Protein AF-A0A415UHQ5-F1 (afdb_monomer_lite)

Organism: NCBI:txid39486

Structure (mmCIF, N/CA/C/O backbone):
data_AF-A0A415UHQ5-F1
#
_entry.id   AF-A0A415UHQ5-F1
#
loop_
_atom_site.group_PDB
_atom_site.id
_atom_site.type_symbol
_atom_site.label_atom_id
_atom_site.label_alt_id
_atom_site.label_comp_id
_atom_site.label_asym_id
_atom_site.label_entity_id
_atom_site.label_seq_id
_atom_site.pdbx_PDB_ins_code
_atom_site.Cartn_x
_atom_site.Cartn_y
_atom_site.Cartn_z
_atom_site.occupancy
_atom_site.B_iso_or_equiv
_atom_site.auth_seq_id
_atom_site.auth_comp_id
_atom_site.auth_asym_id
_atom_site.auth_atom_id
_atom_site.pdbx_PDB_model_num
ATOM 1 N N . MET A 1 1 ? -0.163 -32.074 18.226 1.00 36.16 1 MET A N 1
ATOM 2 C CA . MET A 1 1 ? -1.251 -31.471 17.426 1.00 36.16 1 MET A CA 1
ATOM 3 C C . MET A 1 1 ? -0.638 -30.459 16.476 1.00 36.16 1 MET A C 1
ATOM 5 O O . MET A 1 1 ? -0.028 -29.506 16.947 1.00 36.16 1 MET A O 1
ATOM 9 N N . ALA A 1 2 ? -0.714 -30.705 15.168 1.00 31.00 2 ALA A N 1
ATOM 10 C CA . ALA A 1 2 ? -0.224 -29.767 14.164 1.00 31.00 2 ALA A CA 1
ATOM 11 C C . ALA A 1 2 ? -1.033 -28.462 14.254 1.00 31.00 2 ALA A C 1
ATOM 13 O O . ALA A 1 2 ? -2.264 -28.502 14.267 1.00 31.00 2 ALA A O 1
ATOM 14 N N . ARG A 1 3 ? -0.352 -27.315 14.371 1.00 34.72 3 ARG A N 1
ATOM 15 C CA . ARG A 1 3 ? -0.988 -25.999 14.238 1.00 34.72 3 ARG A CA 1
ATOM 16 C C . ARG A 1 3 ? -1.597 -25.945 12.841 1.00 34.72 3 ARG A C 1
ATOM 18 O O . ARG A 1 3 ? -0.857 -25.973 11.866 1.00 34.72 3 ARG A O 1
ATOM 25 N N . VAL A 1 4 ? -2.924 -25.886 12.759 1.00 38.78 4 VAL A N 1
ATOM 26 C CA . VAL A 1 4 ? -3.620 -25.536 11.519 1.00 38.78 4 VAL A CA 1
ATOM 27 C C . VAL A 1 4 ? -3.064 -24.180 11.085 1.00 38.78 4 VAL A C 1
ATOM 29 O O . VAL A 1 4 ? -3.215 -23.190 11.804 1.00 38.78 4 VAL A O 1
ATOM 32 N N . GLU A 1 5 ? -2.337 -24.153 9.969 1.00 34.09 5 GLU A N 1
ATOM 33 C CA . GLU A 1 5 ? -1.891 -22.909 9.351 1.00 34.09 5 GLU A CA 1
ATOM 34 C C . GLU A 1 5 ? -3.141 -22.113 8.965 1.00 34.09 5 GLU A C 1
ATOM 36 O O . GLU A 1 5 ? -3.924 -22.527 8.109 1.00 34.09 5 GLU A O 1
ATOM 41 N N . LYS A 1 6 ? -3.367 -20.999 9.669 1.00 41.31 6 LYS A N 1
ATOM 42 C CA . LYS A 1 6 ? -4.496 -20.101 9.414 1.00 41.31 6 LYS A CA 1
ATOM 43 C C . LYS A 1 6 ? -4.411 -19.567 7.991 1.00 41.31 6 LYS A C 1
ATOM 45 O O . LYS A 1 6 ? -3.358 -19.083 7.570 1.00 41.31 6 LYS A O 1
ATOM 50 N N . ARG A 1 7 ? -5.526 -19.614 7.261 1.00 39.56 7 ARG A N 1
ATOM 51 C CA . ARG A 1 7 ? -5.600 -19.055 5.907 1.00 39.56 7 ARG A CA 1
ATOM 52 C C . ARG A 1 7 ? -5.444 -17.535 5.964 1.00 39.56 7 ARG A C 1
ATOM 54 O O . ARG A 1 7 ? -5.964 -16.873 6.862 1.00 39.56 7 ARG A O 1
ATOM 61 N N . PHE A 1 8 ? -4.747 -16.970 4.980 1.00 40.66 8 PHE A N 1
ATOM 62 C CA . PHE A 1 8 ? -4.633 -15.522 4.805 1.00 40.66 8 PHE A CA 1
ATOM 63 C C . PHE A 1 8 ? -6.042 -14.901 4.734 1.00 40.66 8 PHE A C 1
ATOM 65 O O . PHE A 1 8 ? -6.806 -15.214 3.823 1.00 40.66 8 PHE A O 1
ATOM 72 N N . GLY A 1 9 ? -6.399 -14.064 5.715 1.00 51.88 9 GLY A N 1
ATOM 73 C CA . GLY A 1 9 ? -7.725 -13.439 5.828 1.00 51.88 9 GLY A CA 1
ATOM 74 C C . GLY A 1 9 ? -8.657 -14.007 6.911 1.00 51.88 9 GLY A C 1
ATOM 75 O O . GLY A 1 9 ? -9.751 -13.469 7.087 1.00 51.88 9 GLY A O 1
ATOM 76 N N . GLU A 1 10 ? -8.260 -15.038 7.666 1.00 59.81 10 GLU A N 1
ATOM 77 C CA . GLU A 1 10 ? -9.016 -15.483 8.847 1.00 59.81 10 GLU A CA 1
ATOM 78 C C . GLU A 1 10 ? -8.878 -14.478 9.997 1.00 59.81 10 GLU A C 1
ATOM 80 O O . GLU A 1 10 ? -7.805 -14.317 10.585 1.00 59.81 10 GLU A O 1
ATOM 85 N N . ARG A 1 11 ? -9.989 -13.806 10.322 1.00 66.38 11 ARG A N 1
ATOM 86 C CA . ARG A 1 11 ? -10.060 -12.823 11.408 1.00 66.38 11 ARG A CA 1
ATOM 87 C C . ARG A 1 11 ? -9.808 -13.502 12.746 1.00 66.38 11 ARG A C 1
ATOM 89 O O . ARG A 1 11 ? -10.506 -14.447 13.111 1.00 66.38 11 ARG A O 1
ATOM 96 N N . ASN A 1 12 ? -8.828 -13.008 13.488 1.00 83.38 12 ASN A N 1
ATOM 97 C CA . ASN A 1 12 ? -8.612 -13.415 14.871 1.00 83.38 12 ASN A CA 1
ATOM 98 C C . ASN A 1 12 ? -9.288 -12.424 15.844 1.00 83.38 12 ASN A C 1
ATOM 100 O O . ASN A 1 12 ? -9.799 -11.380 15.438 1.00 83.38 12 ASN A O 1
ATOM 104 N N . ASN A 1 13 ? -9.282 -12.742 17.141 1.00 87.56 13 ASN A N 1
ATOM 105 C CA . ASN A 1 13 ? -9.873 -11.867 18.160 1.00 87.56 13 ASN A CA 1
ATOM 106 C C . ASN A 1 13 ? -9.234 -10.467 18.192 1.00 87.56 13 ASN A C 1
ATOM 108 O O . ASN A 1 13 ? -9.927 -9.498 18.487 1.00 87.56 13 ASN A O 1
ATOM 112 N N . ASP A 1 14 ? -7.948 -10.345 17.860 1.00 88.44 14 ASP A N 1
ATOM 113 C CA . ASP A 1 14 ? -7.239 -9.062 17.820 1.00 88.44 14 ASP A CA 1
ATOM 114 C C . ASP A 1 14 ? -7.733 -8.204 16.645 1.00 88.44 14 ASP A C 1
ATOM 116 O O . ASP A 1 14 ? -7.946 -7.007 16.809 1.00 88.44 14 ASP A O 1
ATOM 120 N N . ASP A 1 15 ? -7.994 -8.810 15.484 1.00 85.56 15 ASP A N 1
ATOM 121 C CA . ASP A 1 15 ? -8.591 -8.130 14.327 1.00 85.56 15 ASP A CA 1
ATOM 122 C C . ASP A 1 15 ? -10.013 -7.649 14.628 1.00 85.56 15 ASP A C 1
ATOM 124 O O . ASP A 1 15 ? -10.407 -6.568 14.201 1.00 85.56 15 ASP A O 1
ATOM 128 N N . ILE A 1 16 ? -10.777 -8.426 15.401 1.00 88.69 16 ILE A N 1
ATOM 129 C CA . ILE A 1 16 ? -12.131 -8.052 15.827 1.00 88.69 16 ILE A CA 1
ATOM 130 C C . ILE A 1 16 ? -12.083 -6.861 16.787 1.00 88.69 16 ILE A C 1
ATOM 132 O O . ILE A 1 16 ? -12.821 -5.896 16.593 1.00 88.69 16 ILE A O 1
ATOM 136 N N . ILE A 1 17 ? -11.207 -6.894 17.796 1.00 91.69 17 ILE A N 1
ATOM 137 C CA . ILE A 1 17 ? -11.059 -5.782 18.746 1.00 91.69 17 ILE A CA 1
ATOM 138 C C . ILE A 1 17 ? -10.578 -4.520 18.017 1.00 91.69 17 ILE A C 1
ATOM 140 O O . ILE A 1 17 ? -11.127 -3.443 18.246 1.00 91.69 17 ILE A O 1
ATOM 144 N N . ARG A 1 18 ? -9.615 -4.653 17.097 1.00 90.31 18 ARG A N 1
ATOM 145 C CA . ARG A 1 18 ? -9.123 -3.559 16.248 1.00 90.31 18 ARG A CA 1
ATOM 146 C C . ARG A 1 18 ? -10.232 -2.947 15.393 1.00 90.31 18 ARG A C 1
ATOM 148 O O . ARG A 1 18 ? -10.399 -1.732 15.421 1.00 90.31 18 ARG A O 1
ATOM 155 N N . ASP A 1 19 ? -11.018 -3.765 14.691 1.00 87.94 19 ASP A N 1
ATOM 156 C CA . ASP A 1 19 ? -12.160 -3.298 13.890 1.00 87.94 19 ASP A CA 1
ATOM 157 C C . ASP A 1 19 ? -13.171 -2.526 14.758 1.00 87.94 19 ASP A C 1
ATOM 159 O O . ASP A 1 19 ? -13.684 -1.487 14.342 1.00 87.94 19 ASP A O 1
ATOM 163 N N . ILE A 1 20 ? -13.443 -3.010 15.976 1.00 91.44 20 ILE A N 1
ATOM 164 C CA . ILE A 1 20 ? -14.369 -2.358 16.910 1.00 91.44 20 ILE A CA 1
ATOM 165 C C . ILE A 1 20 ? -13.824 -1.007 17.384 1.00 91.44 20 ILE A C 1
ATOM 167 O O . ILE A 1 20 ? -14.570 -0.027 17.390 1.00 91.44 20 ILE A O 1
ATOM 171 N N . LEU A 1 21 ? -12.549 -0.937 17.777 1.00 92.56 21 LEU A N 1
ATOM 172 C CA . LEU A 1 21 ? -11.927 0.327 18.176 1.00 92.56 21 LEU A CA 1
ATOM 173 C C . LEU A 1 21 ? -11.940 1.313 17.005 1.00 92.56 21 LEU A C 1
ATOM 175 O O . LEU A 1 21 ? -12.417 2.434 17.159 1.00 92.56 21 LEU A O 1
ATOM 179 N N . ARG A 1 22 ? -11.534 0.876 15.813 1.00 87.75 22 ARG A N 1
ATOM 180 C CA . ARG A 1 22 ? -11.544 1.712 14.607 1.00 87.75 22 ARG A CA 1
ATOM 181 C C . ARG A 1 22 ? -12.926 2.279 14.291 1.00 87.75 22 ARG A C 1
ATOM 183 O O . ARG A 1 22 ? -13.053 3.429 13.893 1.00 87.75 22 ARG A O 1
ATOM 190 N N . GLU A 1 23 ? -13.971 1.468 14.426 1.00 86.69 23 GLU A N 1
ATOM 191 C CA . GLU A 1 23 ? -15.315 1.868 14.011 1.00 86.69 23 GLU A CA 1
ATOM 192 C C . GLU A 1 23 ? -16.060 2.691 15.072 1.00 86.69 23 GLU A C 1
ATOM 194 O O . GLU A 1 23 ? -16.889 3.537 14.726 1.00 86.69 23 GLU A O 1
ATOM 199 N N . TYR A 1 24 ? -15.808 2.445 16.358 1.00 90.44 24 TYR A N 1
ATOM 200 C CA . TYR A 1 24 ? -16.665 2.956 17.431 1.00 90.44 24 TYR A CA 1
ATOM 201 C C . TYR A 1 24 ? -15.956 3.804 18.477 1.00 90.44 24 TYR A C 1
ATOM 203 O O . TYR A 1 24 ? -16.635 4.254 19.398 1.00 90.44 24 TYR A O 1
ATOM 211 N N . SER A 1 25 ? -14.645 4.013 18.371 1.00 93.00 25 SER A N 1
ATOM 212 C CA . SER A 1 25 ? -13.892 4.792 19.352 1.00 93.00 25 SER A CA 1
ATOM 213 C C . SER A 1 25 ? -13.171 5.977 18.724 1.00 93.00 25 SER A C 1
ATOM 215 O O . SER A 1 25 ? -12.734 5.919 17.578 1.00 93.00 25 SER A O 1
ATOM 217 N N . SER A 1 26 ? -13.042 7.046 19.502 1.00 91.00 26 SER A N 1
ATOM 218 C CA . SER A 1 26 ? -12.171 8.187 19.223 1.00 91.00 26 SER A CA 1
ATOM 219 C C . SER A 1 26 ? -11.589 8.708 20.537 1.00 91.00 26 SER A C 1
ATOM 221 O O . SER A 1 26 ? -11.980 8.249 21.616 1.00 91.00 26 SER A O 1
ATOM 223 N N . ARG A 1 27 ? -10.683 9.684 20.468 1.00 91.50 27 ARG A N 1
ATOM 224 C CA . ARG A 1 27 ? -10.140 10.361 21.656 1.00 91.50 27 ARG A CA 1
ATOM 225 C C . ARG A 1 27 ? -11.239 10.990 22.519 1.00 91.50 27 ARG A C 1
ATOM 227 O O . ARG A 1 27 ? -11.198 10.911 23.751 1.00 91.50 27 ARG A O 1
ATOM 234 N N . GLU A 1 28 ? -12.225 11.601 21.869 1.00 91.69 28 GLU A N 1
ATOM 235 C CA . GLU A 1 28 ? -13.376 12.259 22.494 1.00 91.69 28 GLU A CA 1
ATOM 236 C C . GLU A 1 28 ? -14.371 11.224 23.024 1.00 91.69 28 GLU A C 1
ATOM 238 O O . GLU A 1 28 ? -14.959 11.416 24.086 1.00 91.69 28 GLU A O 1
ATOM 243 N N . ASN A 1 29 ? -14.516 10.103 22.309 1.00 92.94 29 ASN A N 1
ATOM 244 C CA . ASN A 1 29 ? -15.469 9.040 22.611 1.00 92.94 29 ASN A CA 1
ATOM 245 C C . ASN A 1 29 ? -14.770 7.677 22.779 1.00 92.94 29 ASN A C 1
ATOM 247 O O . ASN A 1 29 ? -14.946 6.782 21.944 1.00 92.94 29 ASN A O 1
ATOM 251 N N . PRO A 1 30 ? -13.975 7.475 23.846 1.00 95.12 30 PRO A N 1
ATOM 252 C CA . PRO A 1 30 ? -13.360 6.184 24.118 1.00 95.12 30 PRO A CA 1
ATOM 253 C C . PRO A 1 30 ? -14.420 5.173 24.570 1.00 95.12 30 PRO A C 1
ATOM 255 O O . PRO A 1 30 ? -15.352 5.504 25.306 1.00 95.12 30 PRO A O 1
ATOM 258 N N . ILE A 1 31 ? -14.274 3.910 24.172 1.00 96.62 31 ILE A N 1
ATOM 259 C CA . ILE A 1 31 ? -15.272 2.869 24.456 1.00 96.62 31 ILE A CA 1
ATOM 260 C C . ILE A 1 31 ? -14.853 1.971 25.615 1.00 96.62 31 ILE A C 1
ATOM 262 O O . ILE A 1 31 ? -13.686 1.641 25.790 1.00 96.62 31 ILE A O 1
ATOM 266 N N . SER A 1 32 ? -15.816 1.531 26.423 1.00 95.69 32 SER A N 1
ATOM 267 C CA . SER A 1 32 ? -15.544 0.637 27.553 1.00 95.69 32 SER A CA 1
ATOM 268 C C . SER A 1 32 ? -15.288 -0.810 27.109 1.00 95.69 32 SER A C 1
ATOM 270 O O . SER A 1 32 ? -15.764 -1.244 26.060 1.00 95.69 32 SER A O 1
ATOM 272 N N . ALA A 1 33 ? -14.629 -1.610 27.959 1.00 94.31 33 ALA A N 1
ATOM 273 C CA . ALA A 1 33 ? -14.452 -3.049 27.712 1.00 94.31 33 ALA A CA 1
ATOM 274 C C . ALA A 1 33 ? -15.795 -3.766 27.518 1.00 94.31 33 ALA A C 1
ATOM 276 O O . ALA A 1 33 ? -15.889 -4.675 26.705 1.00 94.31 33 ALA A O 1
ATOM 277 N N . LYS A 1 34 ? -16.840 -3.340 28.242 1.00 94.31 34 LYS A N 1
ATOM 278 C CA . LYS A 1 34 ? -18.194 -3.877 28.073 1.00 94.31 34 LYS A CA 1
ATOM 279 C C . LYS A 1 34 ? -18.728 -3.586 26.668 1.00 94.31 34 LYS A C 1
ATOM 281 O O . LYS A 1 34 ? -19.183 -4.501 26.007 1.00 94.31 34 LYS A O 1
ATOM 286 N N . SER A 1 35 ? -18.585 -2.350 26.185 1.00 94.12 35 SER A N 1
ATOM 287 C CA . SER A 1 35 ? -19.001 -1.979 24.824 1.00 94.12 35 SER A CA 1
ATOM 288 C C . SER A 1 35 ? -18.265 -2.793 23.751 1.00 94.12 35 SER A C 1
ATOM 290 O O . SER A 1 35 ? -18.871 -3.184 22.757 1.00 94.12 35 SER A O 1
ATOM 292 N N . ILE A 1 36 ? -16.978 -3.094 23.963 1.00 94.69 36 ILE A N 1
ATOM 293 C CA . ILE A 1 36 ? -16.199 -3.958 23.062 1.00 94.69 36 ILE A CA 1
ATOM 294 C C . ILE A 1 36 ? -16.770 -5.384 23.040 1.00 94.69 36 ILE A C 1
ATOM 296 O O . ILE A 1 36 ? -16.980 -5.929 21.960 1.00 94.69 36 ILE A O 1
ATOM 300 N N . ILE A 1 37 ? -17.062 -5.962 24.210 1.00 94.81 37 ILE A N 1
ATOM 301 C CA . ILE A 1 37 ? -17.663 -7.301 24.340 1.00 94.81 37 ILE A CA 1
ATOM 302 C C . ILE A 1 37 ? -19.035 -7.338 23.659 1.00 94.81 37 ILE A C 1
ATOM 304 O O . ILE A 1 37 ? -19.234 -8.130 22.743 1.00 94.81 37 ILE A O 1
ATOM 308 N N . ASP A 1 38 ? -19.929 -6.409 24.009 1.00 94.56 38 ASP A N 1
ATOM 309 C CA . ASP A 1 38 ? -21.290 -6.343 23.466 1.00 94.56 38 ASP A CA 1
ATOM 310 C C . ASP A 1 38 ? -21.281 -6.214 21.926 1.00 94.56 38 ASP A C 1
ATOM 312 O O . ASP A 1 38 ? -22.139 -6.758 21.227 1.00 94.56 38 ASP A O 1
ATOM 316 N N . LYS A 1 39 ? -20.316 -5.474 21.360 1.00 93.88 39 LYS A N 1
ATOM 317 C CA . LYS A 1 39 ? -20.166 -5.315 19.903 1.00 93.88 39 LYS A CA 1
ATOM 318 C C . LYS A 1 39 ? -19.595 -6.557 19.228 1.00 93.88 39 LYS A C 1
ATOM 320 O O . LYS A 1 39 ? -20.021 -6.871 18.118 1.00 93.88 39 LYS A O 1
ATOM 325 N N . ALA A 1 40 ? -18.658 -7.248 19.869 1.00 91.56 40 ALA A N 1
ATOM 326 C CA . ALA A 1 40 ? -18.117 -8.502 19.360 1.00 91.56 40 ALA A CA 1
ATOM 327 C C . ALA A 1 40 ? -19.180 -9.611 19.364 1.00 91.56 40 ALA A C 1
ATOM 329 O O . ALA A 1 40 ? -19.346 -10.288 18.350 1.00 91.56 40 ALA A O 1
ATOM 330 N N . GLU A 1 41 ? -19.971 -9.717 20.437 1.00 92.44 41 GLU A N 1
ATOM 331 C CA . GLU A 1 41 ? -21.076 -10.676 20.552 1.00 92.44 41 GLU A CA 1
ATOM 332 C C . GLU A 1 41 ? -22.143 -10.429 19.482 1.00 92.44 41 GLU A C 1
ATOM 334 O O . GLU A 1 41 ? -22.549 -11.354 18.781 1.00 92.44 41 GLU A O 1
ATOM 339 N N . LYS A 1 42 ? -22.519 -9.162 19.247 1.00 90.38 42 LYS A N 1
ATOM 340 C CA . LYS A 1 42 ? -23.390 -8.780 18.116 1.00 90.38 42 LYS A CA 1
ATOM 341 C C . LYS A 1 42 ? -22.800 -9.143 16.751 1.00 90.38 42 LYS A C 1
ATOM 343 O O . LYS A 1 42 ? -23.545 -9.344 15.796 1.00 90.38 42 LYS A O 1
ATOM 348 N N . GLY A 1 43 ? -21.475 -9.203 16.650 1.00 83.06 43 GLY A N 1
ATOM 349 C CA . GLY A 1 43 ? -20.744 -9.670 15.474 1.00 83.06 43 GLY A CA 1
ATOM 350 C C . GLY A 1 43 ? -20.608 -11.193 15.378 1.00 83.06 43 GLY A C 1
ATOM 351 O O . GLY A 1 43 ? -19.977 -11.664 14.434 1.00 83.06 43 GLY A O 1
ATOM 352 N N . GLY A 1 44 ? -21.176 -11.951 16.325 1.00 86.62 44 GLY A N 1
ATOM 353 C CA . GLY A 1 44 ? -21.120 -13.412 16.379 1.00 86.62 44 GLY A CA 1
ATOM 354 C C . GLY A 1 44 ? -19.836 -13.970 16.994 1.00 86.62 44 GLY A C 1
ATOM 355 O O . GLY A 1 44 ? -19.482 -15.112 16.718 1.00 86.62 44 GLY A O 1
ATOM 356 N N . THR A 1 45 ? -19.088 -13.179 17.770 1.00 87.06 45 THR A N 1
ATOM 357 C CA . THR A 1 45 ? -17.866 -13.637 18.448 1.00 87.06 45 THR A CA 1
ATOM 358 C C . THR A 1 45 ? -17.904 -13.310 19.933 1.00 87.06 45 THR A C 1
ATOM 360 O O . THR A 1 45 ? -17.931 -12.146 20.322 1.00 87.06 45 THR A O 1
ATOM 363 N N . GLU A 1 46 ? -17.821 -14.336 20.772 1.00 88.69 46 GLU A N 1
ATOM 364 C CA . GLU A 1 46 ? -17.690 -14.162 22.217 1.00 88.69 46 GLU A CA 1
ATOM 365 C C . GLU A 1 46 ? -16.233 -13.865 22.590 1.00 88.69 46 GLU A C 1
ATOM 367 O O . GLU A 1 46 ? -15.322 -14.659 22.336 1.00 88.69 46 GLU A O 1
ATOM 372 N N . ILE A 1 47 ? -15.999 -12.708 23.212 1.00 89.88 47 ILE A N 1
ATOM 373 C CA . ILE A 1 47 ? -14.689 -12.325 23.745 1.00 89.88 47 ILE A CA 1
ATOM 374 C C . ILE A 1 47 ? -14.813 -11.940 25.217 1.00 89.88 47 ILE A C 1
ATOM 376 O O . ILE A 1 47 ? -15.698 -11.195 25.621 1.00 89.88 47 ILE A O 1
ATOM 380 N N . GLY A 1 48 ? -13.886 -12.425 26.039 1.00 89.81 48 GLY A N 1
ATOM 381 C CA . GLY A 1 48 ? -13.806 -12.048 27.448 1.00 89.81 48 GLY A CA 1
ATOM 382 C C . GLY A 1 48 ? -12.907 -10.833 27.689 1.00 89.81 48 GLY A C 1
ATOM 383 O O . GLY A 1 48 ? -12.024 -10.511 26.890 1.00 89.81 48 GLY A O 1
ATOM 384 N N . ARG A 1 49 ? -13.025 -10.215 28.872 1.00 90.56 49 ARG A N 1
ATOM 385 C CA . ARG A 1 49 ? -12.120 -9.131 29.319 1.00 90.56 49 ARG A CA 1
ATOM 386 C C . ARG A 1 49 ? -10.641 -9.530 29.288 1.00 90.56 49 ARG A C 1
ATOM 388 O O . ARG A 1 49 ? -9.789 -8.697 28.992 1.00 90.56 49 ARG A O 1
ATOM 395 N N . THR A 1 50 ? -10.331 -10.797 29.560 1.00 92.25 50 THR A N 1
ATOM 396 C CA . THR A 1 50 ? -8.962 -11.335 29.504 1.00 92.25 50 THR A CA 1
ATOM 397 C C . THR A 1 50 ? -8.378 -11.269 28.093 1.00 92.25 50 THR A C 1
ATOM 399 O O . THR A 1 50 ? -7.194 -10.980 27.937 1.00 92.25 50 THR A O 1
ATOM 402 N N . VAL A 1 51 ? -9.207 -11.468 27.062 1.00 91.88 51 VAL A N 1
ATOM 403 C CA . VAL A 1 51 ? -8.791 -11.362 25.655 1.00 91.88 51 VAL A CA 1
ATOM 404 C C . VAL A 1 51 ? -8.439 -9.914 25.323 1.00 91.88 51 VAL A C 1
ATOM 406 O O . VAL A 1 51 ? -7.370 -9.672 24.771 1.00 91.88 51 VAL A O 1
ATOM 409 N N . ILE A 1 52 ? -9.276 -8.960 25.748 1.00 92.94 52 ILE A N 1
ATOM 410 C CA . ILE A 1 52 ? -9.028 -7.519 25.576 1.00 92.94 52 ILE A CA 1
ATOM 411 C C . ILE A 1 52 ? -7.733 -7.107 26.284 1.00 92.94 52 ILE A C 1
ATOM 413 O O . ILE A 1 52 ? -6.882 -6.463 25.681 1.00 92.94 52 ILE A O 1
ATOM 417 N N . LYS A 1 53 ? -7.527 -7.532 27.536 1.00 92.56 53 LYS A N 1
ATOM 418 C CA . LYS A 1 53 ? -6.280 -7.253 28.267 1.00 92.56 53 LYS A CA 1
ATOM 419 C C . LYS A 1 53 ? -5.060 -7.851 27.559 1.00 92.56 53 LYS A C 1
ATOM 421 O O . LYS A 1 53 ? -4.032 -7.193 27.439 1.00 92.56 53 LYS A O 1
ATOM 426 N N . GLY A 1 54 ? -5.178 -9.081 27.058 1.00 93.56 54 GLY A N 1
ATOM 427 C CA . GLY A 1 54 ? -4.128 -9.723 26.271 1.00 93.56 54 GLY A CA 1
ATOM 428 C C . GLY A 1 54 ? -3.806 -8.960 24.983 1.00 93.56 54 GLY A C 1
ATOM 429 O O . GLY A 1 54 ? -2.633 -8.813 24.652 1.00 93.56 54 GLY A O 1
ATOM 430 N N . PHE A 1 55 ? -4.827 -8.455 24.289 1.00 93.81 55 PHE A N 1
ATOM 431 C CA . PHE A 1 55 ? -4.682 -7.617 23.100 1.00 93.81 55 PHE A CA 1
ATOM 432 C C . PHE A 1 55 ? -3.950 -6.307 23.417 1.00 93.81 55 PHE A C 1
ATOM 434 O O . PHE A 1 55 ? -2.930 -6.029 22.798 1.00 93.81 55 PHE A O 1
ATOM 441 N N . LEU A 1 56 ? -4.396 -5.560 24.433 1.00 93.69 56 LEU A N 1
ATOM 442 C CA . LEU A 1 56 ? -3.767 -4.298 24.849 1.00 93.69 56 LEU A CA 1
ATOM 443 C C . LEU A 1 56 ? -2.286 -4.487 25.204 1.00 93.69 56 LEU A C 1
ATOM 445 O O . LEU A 1 56 ? -1.446 -3.702 24.777 1.00 93.69 56 LEU A O 1
ATOM 449 N N . ASN A 1 57 ? -1.955 -5.570 25.914 1.00 92.50 57 ASN A N 1
ATOM 450 C CA . ASN A 1 57 ? -0.571 -5.894 26.258 1.00 92.50 57 ASN A CA 1
ATOM 451 C C . ASN A 1 57 ? 0.275 -6.232 25.019 1.00 92.50 57 ASN A C 1
ATOM 453 O O . ASN A 1 57 ? 1.416 -5.788 24.921 1.00 92.50 57 ASN A O 1
ATOM 457 N N . ARG A 1 58 ? -0.261 -7.017 24.070 1.00 91.88 58 ARG A N 1
ATOM 458 C CA . ARG A 1 58 ? 0.447 -7.361 22.820 1.00 91.88 58 ARG A CA 1
ATOM 459 C C . ARG A 1 58 ? 0.693 -6.136 21.946 1.00 91.88 58 ARG A C 1
ATOM 461 O O . ARG A 1 58 ? 1.765 -6.018 21.363 1.00 91.88 58 ARG A O 1
ATOM 468 N N . MET A 1 59 ? -0.295 -5.248 21.878 1.00 89.56 59 MET A N 1
ATOM 469 C CA . MET A 1 59 ? -0.253 -4.019 21.089 1.00 89.56 59 MET A CA 1
ATOM 470 C C . MET A 1 59 ? 0.485 -2.875 21.789 1.00 89.56 59 MET A C 1
ATOM 472 O O . MET A 1 59 ? 0.629 -1.820 21.188 1.00 89.56 59 MET A O 1
ATOM 476 N N . LYS A 1 60 ? 0.953 -3.086 23.031 1.00 90.94 60 LYS A N 1
ATOM 477 C CA . LYS A 1 60 ? 1.621 -2.076 23.864 1.00 90.94 60 LYS A CA 1
ATOM 478 C C . LYS A 1 60 ? 0.798 -0.790 23.968 1.00 90.94 60 LYS A C 1
ATOM 480 O O . LYS A 1 60 ? 1.275 0.287 23.645 1.00 90.94 60 LYS A O 1
ATOM 485 N N . ALA A 1 61 ? -0.462 -0.937 24.375 1.00 92.62 61 ALA A N 1
ATOM 486 C CA . ALA A 1 61 ? -1.367 0.195 24.489 1.00 92.62 61 ALA A CA 1
ATOM 487 C C . ALA A 1 61 ? -0.832 1.248 25.474 1.00 92.62 61 ALA A C 1
ATOM 489 O O . ALA A 1 61 ? -0.404 0.907 26.578 1.00 92.62 61 ALA A O 1
ATOM 490 N N . GLU A 1 62 ? -0.905 2.509 25.069 1.00 94.12 62 GLU A N 1
ATOM 491 C CA . GLU A 1 62 ? -0.404 3.657 25.814 1.00 94.12 62 GLU A CA 1
ATOM 492 C C . GLU A 1 62 ? -1.475 4.186 26.767 1.00 94.12 62 GLU A C 1
ATOM 494 O O . GLU A 1 62 ? -2.648 4.336 26.406 1.00 94.12 62 GLU A O 1
ATOM 499 N N . GLU A 1 63 ? -1.089 4.464 28.007 1.00 95.31 63 GLU A N 1
ATOM 500 C CA . GLU A 1 63 ? -1.997 5.004 29.017 1.00 95.31 63 GLU A CA 1
ATOM 501 C C . GLU A 1 63 ? -1.826 6.516 29.123 1.00 95.31 63 GLU A C 1
ATOM 503 O O . GLU A 1 63 ? -0.708 7.020 29.131 1.00 95.31 63 GLU A O 1
ATOM 508 N N . TYR A 1 64 ? -2.937 7.238 29.238 1.00 95.25 64 TYR A N 1
ATOM 509 C CA . TYR A 1 64 ? -2.913 8.683 29.445 1.00 95.25 64 TYR A CA 1
ATOM 510 C C . TYR A 1 64 ? -4.122 9.126 30.265 1.00 95.25 64 TYR A C 1
ATOM 512 O O . TYR A 1 64 ? -5.183 8.491 30.232 1.00 95.25 64 TYR A O 1
ATOM 520 N N . GLN A 1 65 ? -3.974 10.221 30.995 1.00 93.56 65 GLN A N 1
ATOM 521 C CA . GLN A 1 65 ? -5.009 10.816 31.829 1.00 93.56 65 GLN A CA 1
ATOM 522 C C . GLN A 1 65 ? -5.450 12.181 31.299 1.00 93.56 65 GLN A C 1
ATOM 524 O O . GLN A 1 65 ? -6.650 12.471 31.317 1.00 93.56 65 GLN A O 1
ATOM 529 N N . THR A 1 66 ? -4.514 13.002 30.816 1.00 91.56 66 THR A N 1
ATOM 530 C CA . THR A 1 66 ? -4.818 14.336 30.275 1.00 91.56 66 THR A CA 1
ATOM 531 C C . THR A 1 66 ? -4.640 14.402 28.765 1.00 91.56 66 THR A C 1
ATOM 533 O O . THR A 1 66 ? -3.935 13.602 28.151 1.00 91.56 66 THR A O 1
ATOM 536 N N . ASP A 1 67 ? -5.306 15.368 28.145 1.00 91.25 67 ASP A N 1
ATOM 537 C CA . ASP A 1 67 ? -5.210 15.565 26.705 1.00 91.25 67 ASP A CA 1
ATOM 538 C C . ASP A 1 67 ? -3.779 15.948 26.277 1.00 91.25 67 ASP A C 1
ATOM 540 O O . ASP A 1 67 ? -3.310 15.482 25.242 1.00 91.25 67 ASP A O 1
ATOM 544 N N . GLU A 1 68 ? -3.034 16.663 27.117 1.00 93.25 68 GLU A N 1
ATOM 545 C CA . GLU A 1 68 ? -1.630 17.005 26.872 1.00 93.25 68 GLU A CA 1
ATOM 546 C C . GLU A 1 68 ? -0.719 15.768 26.852 1.00 93.25 68 GLU A C 1
ATOM 548 O O . GLU A 1 68 ? 0.128 15.648 25.967 1.00 93.25 68 GLU A O 1
ATOM 553 N N . GLU A 1 69 ? -0.915 14.817 27.774 1.00 93.38 69 GLU A N 1
ATOM 554 C CA . GLU A 1 69 ? -0.174 13.545 27.784 1.00 93.38 69 GLU A CA 1
ATOM 555 C C . GLU A 1 69 ? -0.435 12.743 26.503 1.00 93.38 69 GLU A C 1
ATOM 557 O O . GLU A 1 69 ? 0.489 12.191 25.902 1.00 93.38 69 GLU A O 1
ATOM 562 N N . CYS A 1 70 ? -1.690 12.723 26.045 1.00 91.69 70 CYS A N 1
ATOM 563 C CA . CYS A 1 70 ? -2.060 12.099 24.779 1.00 91.69 70 CYS A CA 1
ATOM 564 C C . CYS A 1 70 ? -1.327 12.742 23.595 1.00 91.69 70 CYS A C 1
ATOM 566 O O . CYS A 1 70 ? -0.788 12.036 22.741 1.00 91.69 70 CYS A O 1
ATOM 568 N N . ASP A 1 71 ? -1.290 14.073 23.541 1.00 91.50 71 ASP A N 1
ATOM 569 C CA . ASP A 1 71 ? -0.615 14.801 22.467 1.00 91.50 71 ASP A CA 1
ATOM 570 C C . ASP A 1 71 ? 0.901 14.573 22.487 1.00 91.50 71 ASP A C 1
ATOM 572 O O . ASP A 1 71 ? 1.531 14.495 21.431 1.00 91.50 71 ASP A O 1
ATOM 576 N N . GLU A 1 72 ? 1.508 14.415 23.664 1.00 92.38 72 GLU A N 1
ATOM 577 C CA . GLU A 1 72 ? 2.911 14.018 23.774 1.00 92.38 72 GLU A CA 1
ATOM 578 C C . GLU A 1 72 ? 3.182 12.614 23.236 1.00 92.38 72 GLU A C 1
ATOM 580 O O . GLU A 1 72 ? 4.195 12.415 22.561 1.00 92.38 72 GLU A O 1
ATOM 585 N N . ILE A 1 73 ? 2.303 11.650 23.518 1.00 90.38 73 ILE A N 1
ATOM 586 C CA . ILE A 1 73 ? 2.420 10.287 22.984 1.00 90.38 73 ILE A CA 1
ATOM 587 C C . ILE A 1 73 ? 2.337 10.326 21.456 1.00 90.38 73 ILE A C 1
ATOM 589 O O . ILE A 1 73 ? 3.206 9.782 20.777 1.00 90.38 73 ILE A O 1
ATOM 593 N N . ILE A 1 74 ? 1.352 11.046 20.909 1.00 88.62 74 ILE A N 1
ATOM 594 C CA . ILE A 1 74 ? 1.181 11.214 19.459 1.00 88.62 74 ILE A CA 1
ATOM 595 C C . ILE A 1 74 ? 2.425 11.860 18.831 1.00 88.62 74 ILE A C 1
ATOM 597 O O . ILE A 1 74 ? 2.897 11.399 17.797 1.00 88.62 74 ILE A O 1
ATOM 601 N N . LYS A 1 75 ? 3.009 12.884 19.467 1.00 87.06 75 LYS A N 1
ATOM 602 C CA . LYS A 1 75 ? 4.239 13.541 18.984 1.00 87.06 75 LYS A CA 1
ATOM 603 C C . LYS A 1 75 ? 5.472 12.637 19.025 1.00 87.06 75 LYS A C 1
ATOM 605 O O . LYS A 1 75 ? 6.353 12.784 18.183 1.00 87.06 75 LYS A O 1
ATOM 610 N N . LYS A 1 76 ? 5.572 11.755 20.024 1.00 85.19 76 LYS A N 1
ATOM 611 C CA . LYS A 1 76 ? 6.684 10.798 20.175 1.00 85.19 76 LYS A CA 1
ATOM 612 C C . LYS A 1 76 ? 6.534 9.586 19.258 1.00 85.19 76 LYS A C 1
ATOM 614 O O . LYS A 1 76 ? 7.506 8.846 19.083 1.00 85.19 76 LYS A O 1
ATOM 619 N N . CYS A 1 77 ? 5.345 9.384 18.699 1.00 77.75 77 CYS A N 1
ATOM 620 C CA . CYS A 1 77 ? 5.068 8.262 17.833 1.00 77.75 77 CYS A CA 1
ATOM 621 C C . CYS A 1 77 ? 5.985 8.265 16.605 1.00 77.75 77 CYS A C 1
ATOM 623 O O . CYS A 1 77 ? 6.218 9.286 15.953 1.00 77.75 77 CYS A O 1
ATOM 625 N N . ARG A 1 78 ? 6.539 7.090 16.314 1.00 64.94 78 ARG A N 1
ATOM 626 C CA . ARG A 1 78 ? 7.455 6.878 15.202 1.00 64.94 78 ARG A CA 1
ATOM 627 C C . ARG A 1 78 ? 6.657 6.493 13.958 1.00 64.94 78 ARG A C 1
ATOM 629 O O . ARG A 1 78 ? 5.711 5.716 14.031 1.00 64.94 78 ARG A O 1
ATOM 636 N N . GLY A 1 79 ? 7.059 7.007 12.795 1.00 62.81 79 GLY A N 1
ATOM 637 C CA . GLY A 1 79 ? 6.364 6.764 11.521 1.00 62.81 79 GLY A CA 1
ATOM 638 C C . GLY A 1 79 ? 6.373 5.309 11.019 1.00 62.81 79 GLY A C 1
ATOM 639 O O . GLY A 1 79 ? 5.891 5.050 9.921 1.00 62.81 79 GLY A O 1
ATOM 640 N N . ASP A 1 80 ? 6.948 4.370 11.772 1.00 68.19 80 ASP A N 1
ATOM 641 C CA . ASP A 1 80 ? 6.939 2.928 11.514 1.00 68.19 80 ASP A CA 1
ATOM 642 C C . ASP A 1 80 ? 5.841 2.169 12.285 1.00 68.19 80 ASP A C 1
ATOM 644 O O . ASP A 1 80 ? 5.609 0.986 12.014 1.00 68.19 80 ASP A O 1
ATOM 648 N N . GLU A 1 81 ? 5.130 2.822 13.207 1.00 73.69 81 GLU A N 1
ATOM 649 C CA . GLU A 1 81 ? 3.976 2.236 13.890 1.00 73.69 81 GLU A CA 1
ATOM 650 C C . GLU A 1 81 ? 2.743 2.257 12.975 1.00 73.69 81 GLU A C 1
ATOM 652 O O . GLU A 1 81 ? 2.466 3.238 12.299 1.00 73.69 81 GLU A O 1
ATOM 657 N N . ARG A 1 82 ? 1.977 1.162 12.915 1.00 76.31 82 ARG A N 1
ATOM 658 C CA . ARG A 1 82 ? 0.763 1.089 12.074 1.00 76.31 82 ARG A CA 1
ATOM 659 C C . ARG A 1 82 ? -0.413 1.853 12.687 1.00 76.31 82 ARG A C 1
ATOM 661 O O . ARG A 1 82 ? -1.231 2.438 11.978 1.00 76.31 82 ARG A O 1
ATOM 668 N N . GLU A 1 83 ? -0.532 1.746 13.997 1.00 86.94 83 GLU A N 1
ATOM 669 C CA . GLU A 1 83 ? -1.633 2.253 14.802 1.00 86.94 83 GLU A CA 1
ATOM 670 C C . GLU A 1 83 ? -1.140 2.404 16.240 1.00 86.94 83 GLU A C 1
ATOM 672 O O . GLU A 1 83 ? -0.253 1.662 16.668 1.00 86.94 83 GLU A O 1
ATOM 677 N N . ILE A 1 84 ? -1.756 3.313 16.987 1.00 90.19 84 ILE A N 1
ATOM 678 C CA . ILE A 1 84 ? -1.554 3.455 18.428 1.00 90.19 84 ILE A CA 1
ATOM 679 C C . ILE A 1 84 ? -2.866 3.118 19.115 1.00 90.19 84 ILE A C 1
ATOM 681 O O . ILE A 1 84 ? -3.929 3.603 18.722 1.00 90.19 84 ILE A O 1
ATOM 685 N N . ILE A 1 85 ? -2.793 2.294 20.155 1.00 93.56 85 ILE A N 1
ATOM 686 C CA . ILE A 1 85 ? -3.944 1.970 20.993 1.00 93.56 85 ILE A CA 1
ATOM 687 C C . ILE A 1 85 ? -3.791 2.702 22.309 1.00 93.56 85 ILE A C 1
ATOM 689 O O . ILE A 1 85 ? -2.750 2.611 22.948 1.00 93.56 85 ILE A O 1
ATOM 693 N N . PHE A 1 86 ? -4.846 3.380 22.729 1.00 95.38 86 PHE A N 1
ATOM 694 C CA . PHE A 1 86 ? -4.838 4.211 23.914 1.00 95.38 86 PHE A CA 1
ATOM 695 C C . PHE A 1 86 ? -5.793 3.689 24.985 1.00 95.38 86 PHE A C 1
ATOM 697 O O . PHE A 1 86 ? -6.899 3.216 24.701 1.00 95.38 86 PHE A O 1
ATOM 704 N N . ILE A 1 87 ? -5.382 3.844 26.241 1.00 96.69 87 ILE A N 1
ATOM 705 C CA . ILE A 1 87 ? -6.180 3.600 27.438 1.00 96.69 87 ILE A CA 1
ATOM 706 C C . ILE A 1 87 ? -6.376 4.937 28.155 1.00 96.69 87 ILE A C 1
ATOM 708 O O . ILE A 1 87 ? -5.480 5.410 28.855 1.00 96.69 87 ILE A O 1
ATOM 712 N N . LYS A 1 88 ? -7.569 5.530 28.032 1.00 96.06 88 LYS A N 1
ATOM 713 C CA . LYS A 1 88 ? -7.901 6.773 28.739 1.00 96.06 88 LYS A CA 1
ATOM 714 C C . LYS A 1 88 ? -8.176 6.474 30.210 1.00 96.06 88 LYS A C 1
ATOM 716 O O . LYS A 1 88 ? -9.075 5.687 30.536 1.00 96.06 88 LYS A O 1
ATOM 721 N N . LYS A 1 89 ? -7.430 7.109 31.105 1.00 95.75 89 LYS A N 1
ATOM 722 C CA . LYS A 1 89 ? -7.594 7.038 32.560 1.00 95.75 89 LYS A CA 1
ATOM 723 C C . LYS A 1 89 ? -8.333 8.273 33.066 1.00 95.75 89 LYS A C 1
ATOM 725 O O . LYS A 1 89 ? -8.201 9.362 32.527 1.00 95.75 89 LYS A O 1
ATOM 730 N N . GLY A 1 90 ? -9.148 8.089 34.096 1.00 90.62 90 GLY A N 1
ATOM 731 C CA . GLY A 1 90 ? -9.704 9.187 34.880 1.00 90.62 90 GLY A CA 1
ATOM 732 C C . GLY A 1 90 ? -8.774 9.571 36.023 1.00 90.62 90 GLY A C 1
ATOM 733 O O . GLY A 1 90 ? -7.789 8.883 36.281 1.00 90.62 90 GLY A O 1
ATOM 734 N N . GLN A 1 91 ? -9.149 10.612 36.767 1.00 83.75 91 GLN A N 1
ATOM 735 C CA . GLN A 1 91 ? -8.344 11.177 37.861 1.00 83.75 91 GLN A CA 1
ATOM 736 C C . GLN A 1 91 ? -7.921 10.165 38.941 1.00 83.75 91 GLN A C 1
ATOM 738 O O . GLN A 1 91 ? -6.896 10.342 39.585 1.00 83.75 91 GLN A O 1
ATOM 743 N N . ASN A 1 92 ? -8.668 9.068 39.096 1.00 85.00 92 ASN A N 1
ATOM 744 C CA . ASN A 1 92 ? -8.402 8.035 40.101 1.00 85.00 92 ASN A CA 1
ATOM 745 C C . ASN A 1 92 ? -7.646 6.819 39.522 1.00 85.00 92 ASN A C 1
ATOM 747 O O . ASN A 1 92 ? -7.717 5.729 40.086 1.00 85.00 92 ASN A O 1
ATOM 751 N N . GLY A 1 93 ? -7.053 6.933 38.327 1.00 84.25 93 GLY A N 1
ATOM 752 C CA . GLY A 1 93 ? -6.431 5.813 37.604 1.00 84.25 93 GLY A CA 1
ATOM 753 C C . GLY A 1 93 ? -7.429 4.791 37.033 1.00 84.25 93 GLY A C 1
ATOM 754 O O . GLY A 1 93 ? -7.047 3.813 36.384 1.00 84.25 93 GLY A O 1
ATOM 755 N N . ARG A 1 94 ? -8.738 5.003 37.231 1.00 90.81 94 ARG A N 1
ATOM 756 C CA . ARG A 1 94 ? -9.791 4.156 36.655 1.00 90.81 94 ARG A CA 1
ATOM 757 C C . ARG A 1 94 ? -9.807 4.315 35.137 1.00 90.81 94 ARG A C 1
ATOM 759 O O . ARG A 1 94 ? -9.834 5.428 34.629 1.00 90.81 94 ARG A O 1
ATOM 766 N N . THR A 1 95 ? -9.868 3.203 34.409 1.00 93.62 95 THR A N 1
ATOM 767 C CA . THR A 1 95 ? -10.027 3.238 32.947 1.00 93.62 95 THR A CA 1
ATOM 768 C C . THR A 1 95 ? -11.409 3.770 32.568 1.00 93.62 95 THR A C 1
ATOM 770 O O . THR A 1 95 ? -12.426 3.192 32.958 1.00 93.62 95 THR A O 1
ATOM 773 N N . ILE A 1 96 ? -11.425 4.869 31.814 1.00 93.06 96 ILE A N 1
ATOM 774 C CA . ILE A 1 96 ? -12.620 5.473 31.214 1.00 93.06 96 ILE A CA 1
ATOM 775 C C . ILE A 1 96 ? -13.008 4.674 29.969 1.00 93.06 96 ILE A C 1
ATOM 777 O O . ILE A 1 96 ? -14.163 4.281 29.812 1.00 93.06 96 ILE A O 1
ATOM 781 N N . GLY A 1 97 ? -12.028 4.365 29.121 1.00 95.19 97 GLY A N 1
ATOM 782 C CA . GLY A 1 97 ? -12.243 3.579 27.918 1.00 95.19 97 GLY A CA 1
ATOM 783 C C . GLY A 1 97 ? -10.982 3.434 27.082 1.00 95.19 97 GLY A C 1
ATOM 784 O O . GLY A 1 97 ? -9.898 3.868 27.470 1.00 95.19 97 GLY A O 1
ATOM 785 N N . TYR A 1 98 ? -11.162 2.814 25.928 1.00 96.75 98 TYR A N 1
ATOM 786 C CA . TYR A 1 98 ? -10.125 2.489 24.966 1.00 96.75 98 TYR A CA 1
ATOM 787 C C . TYR A 1 98 ? -10.443 3.168 23.646 1.00 96.75 98 TYR A C 1
ATOM 789 O O . TYR A 1 98 ? -11.614 3.249 23.260 1.00 96.75 98 TYR A O 1
ATOM 797 N N . TRP A 1 99 ? -9.411 3.616 22.948 1.00 95.56 99 TRP A N 1
ATOM 798 C CA . TRP A 1 99 ? -9.553 4.055 21.570 1.00 95.56 99 TRP A CA 1
ATOM 799 C C . TRP A 1 99 ? -8.285 3.788 20.771 1.00 95.56 99 TRP A C 1
ATOM 801 O O . TRP A 1 99 ? -7.280 3.347 21.326 1.00 95.56 99 TRP A O 1
ATOM 811 N N . MET A 1 100 ? -8.352 3.979 19.459 1.00 92.12 100 MET A N 1
ATOM 812 C CA . MET A 1 100 ? -7.233 3.724 18.562 1.00 92.12 100 MET A CA 1
ATOM 813 C C . MET A 1 100 ? -7.081 4.854 17.552 1.00 92.12 100 MET A C 1
ATOM 815 O O . MET A 1 100 ? -8.075 5.379 17.054 1.00 92.12 100 MET A O 1
ATOM 819 N N . MET A 1 101 ? -5.833 5.177 17.232 1.00 88.06 101 MET A N 1
ATOM 820 C CA . MET A 1 101 ? -5.458 6.076 16.150 1.00 88.06 101 MET A CA 1
ATOM 821 C C . MET A 1 101 ? -4.729 5.281 15.070 1.00 88.06 101 MET A C 1
ATOM 823 O O . MET A 1 101 ? -3.771 4.570 15.368 1.00 88.06 101 MET A O 1
ATOM 827 N N . GLU A 1 102 ? -5.170 5.397 13.822 1.00 85.12 102 GLU A N 1
ATOM 828 C CA . GLU A 1 102 ? -4.423 4.879 12.673 1.00 85.12 102 GLU A CA 1
ATOM 829 C C . GLU A 1 102 ? -3.478 5.945 12.128 1.00 85.12 102 GLU A C 1
ATOM 831 O O . GLU A 1 102 ? -3.800 7.130 12.177 1.00 85.12 102 GLU A O 1
ATOM 836 N N . MET A 1 103 ? -2.345 5.528 11.555 1.00 81.69 103 MET A N 1
ATOM 837 C CA . MET A 1 103 ? -1.438 6.483 10.901 1.00 81.69 103 MET A CA 1
ATOM 838 C C . MET A 1 103 ? -1.946 6.995 9.564 1.00 81.69 103 MET A C 1
ATOM 840 O O . MET A 1 103 ? -1.567 8.082 9.149 1.00 81.69 103 MET A O 1
ATOM 844 N N . LEU A 1 104 ? -2.758 6.195 8.873 1.00 84.12 104 LEU A N 1
ATOM 845 C CA . LEU A 1 104 ? -3.361 6.585 7.609 1.00 84.12 104 LEU A CA 1
ATOM 846 C C . LEU A 1 104 ? -4.812 6.967 7.854 1.00 84.12 104 LEU A C 1
ATOM 848 O O . LEU A 1 104 ? -5.619 6.152 8.309 1.00 84.12 104 LEU A O 1
ATOM 852 N N . SER A 1 105 ? -5.130 8.207 7.516 1.00 80.06 105 SER A N 1
ATOM 853 C CA . SER A 1 105 ? -6.493 8.722 7.492 1.00 80.06 105 SER A CA 1
ATOM 854 C C . SER A 1 105 ? -7.343 8.022 6.424 1.00 80.06 105 SER A C 1
ATOM 856 O O . SER A 1 105 ? -6.831 7.442 5.461 1.00 80.06 105 SER A O 1
ATOM 858 N N . GLU A 1 106 ? -8.672 8.119 6.542 1.00 81.69 106 GLU A N 1
ATOM 859 C CA . GLU A 1 106 ? -9.584 7.589 5.518 1.00 81.69 106 GLU A CA 1
ATOM 860 C C . GLU A 1 106 ? -9.296 8.190 4.127 1.00 81.69 106 GLU A C 1
ATOM 862 O O . GLU A 1 106 ? -9.347 7.467 3.132 1.00 81.69 106 GLU A O 1
ATOM 867 N N . SER A 1 107 ? -8.924 9.475 4.041 1.00 86.50 107 SER A N 1
ATOM 868 C CA . SER A 1 107 ? -8.572 10.128 2.772 1.00 86.50 107 SER A CA 1
ATOM 869 C C . SER A 1 107 ? -7.273 9.604 2.161 1.00 86.50 107 SER A C 1
ATOM 871 O O . SER A 1 107 ? -7.198 9.442 0.943 1.00 86.50 107 SER A O 1
ATOM 873 N N . GLU A 1 108 ? -6.263 9.289 2.973 1.00 89.62 108 GLU A N 1
ATOM 874 C CA . GLU A 1 108 ? -5.019 8.686 2.478 1.00 89.62 108 GLU A CA 1
ATOM 875 C C . GLU A 1 108 ? -5.246 7.251 2.000 1.00 89.62 108 GLU A C 1
ATOM 877 O O . GLU A 1 108 ? -4.745 6.860 0.945 1.00 89.62 108 GLU A O 1
ATOM 882 N N . TRP A 1 109 ? -6.072 6.477 2.710 1.00 89.62 109 TRP A N 1
ATOM 883 C CA . TRP A 1 109 ? -6.483 5.159 2.235 1.00 89.62 109 TRP A CA 1
ATOM 884 C C . TRP A 1 109 ? -7.231 5.231 0.901 1.00 89.62 109 TRP A C 1
ATOM 886 O O . TRP A 1 109 ? -6.977 4.403 0.021 1.00 89.62 109 TRP A O 1
ATOM 896 N N . LEU A 1 110 ? -8.124 6.214 0.727 1.00 90.25 110 LEU A N 1
ATOM 897 C CA . LEU A 1 110 ? -8.841 6.432 -0.535 1.00 90.25 110 LEU A CA 1
ATOM 898 C C . LEU A 1 110 ? -7.863 6.756 -1.664 1.00 90.25 110 LEU A C 1
ATOM 900 O O . LEU A 1 110 ? -7.922 6.124 -2.715 1.00 90.25 110 LEU A O 1
ATOM 904 N N . PHE A 1 111 ? -6.900 7.646 -1.418 1.00 91.44 111 PHE A N 1
ATOM 905 C CA . PHE A 1 111 ? -5.858 7.967 -2.390 1.00 91.44 111 PHE A CA 1
ATOM 906 C C . PHE A 1 111 ? -5.042 6.733 -2.813 1.00 91.44 111 PHE A C 1
ATOM 908 O O . PHE A 1 111 ? -4.777 6.531 -4.003 1.00 91.44 111 PHE A O 1
ATOM 915 N N . LEU A 1 112 ? -4.661 5.873 -1.860 1.00 91.62 112 LEU A N 1
ATOM 916 C CA . LEU A 1 112 ? -3.948 4.627 -2.158 1.00 91.62 112 LEU A CA 1
ATOM 917 C C . LEU A 1 112 ? -4.812 3.658 -2.973 1.00 91.62 112 LEU A C 1
ATOM 919 O O . LEU A 1 112 ? -4.322 3.050 -3.925 1.00 91.62 112 LEU A O 1
ATOM 923 N N . MET A 1 113 ? -6.095 3.531 -2.632 1.00 91.00 113 MET A N 1
ATOM 924 C CA . MET A 1 113 ? -7.046 2.722 -3.391 1.00 91.00 113 MET A CA 1
ATOM 925 C C . MET A 1 113 ? -7.202 3.244 -4.825 1.00 91.00 113 MET A C 1
ATOM 927 O O . MET A 1 113 ? -7.088 2.464 -5.769 1.00 91.00 113 MET A O 1
ATOM 931 N N . ASP A 1 114 ? -7.381 4.551 -5.009 1.00 89.31 114 ASP A N 1
ATOM 932 C CA . ASP A 1 114 ? -7.511 5.173 -6.330 1.00 89.31 114 ASP A CA 1
ATOM 933 C C . ASP A 1 114 ? -6.248 5.004 -7.170 1.00 89.31 114 ASP A C 1
ATOM 935 O O . ASP A 1 114 ? -6.336 4.717 -8.366 1.00 89.31 114 ASP A O 1
ATOM 939 N N . SER A 1 115 ? -5.075 5.107 -6.543 1.00 89.81 115 SER A N 1
ATOM 940 C CA . SER A 1 115 ? -3.784 4.864 -7.192 1.00 89.81 115 SER A CA 1
ATOM 941 C C . SER A 1 115 ? -3.648 3.424 -7.695 1.00 89.81 115 SER A C 1
ATOM 943 O O . SER A 1 115 ? -3.042 3.189 -8.740 1.00 89.81 115 SER A O 1
ATOM 945 N N . VAL A 1 116 ? -4.219 2.456 -6.972 1.00 90.31 116 VAL A N 1
ATOM 946 C CA . VAL A 1 116 ? -4.231 1.038 -7.362 1.00 90.31 116 VAL A CA 1
ATOM 947 C C . VAL A 1 116 ? -5.250 0.771 -8.465 1.00 90.31 116 VAL A C 1
ATOM 949 O O . VAL A 1 116 ? -4.903 0.138 -9.465 1.00 90.31 116 VAL A O 1
ATOM 952 N N . ILE A 1 117 ? -6.482 1.266 -8.319 1.00 86.88 117 ILE A N 1
ATOM 953 C CA . ILE A 1 117 ? -7.565 1.049 -9.291 1.00 86.88 117 ILE A CA 1
ATOM 954 C C . ILE A 1 117 ? -7.207 1.665 -10.645 1.00 86.88 117 ILE A C 1
ATOM 956 O O . ILE A 1 117 ? -7.379 1.009 -11.666 1.00 86.88 117 ILE A O 1
ATOM 960 N N . ASN A 1 118 ? -6.657 2.884 -10.645 1.00 83.06 118 ASN A N 1
ATOM 961 C CA . ASN A 1 118 ? -6.324 3.643 -11.856 1.00 83.06 118 ASN A CA 1
ATOM 962 C C . ASN A 1 118 ? -4.868 3.441 -12.316 1.00 83.06 118 ASN A C 1
ATOM 964 O O . ASN A 1 118 ? -4.317 4.251 -13.072 1.00 83.06 118 ASN A O 1
ATOM 968 N N . SER A 1 119 ? -4.203 2.396 -11.826 1.00 85.56 119 SER A N 1
ATOM 969 C CA . SER A 1 119 ? -2.801 2.150 -12.138 1.00 85.56 119 SER A CA 1
ATOM 970 C C . SER A 1 119 ? -2.594 1.802 -13.614 1.00 85.56 119 SER A C 1
ATOM 972 O O . SER A 1 119 ? -3.259 0.932 -14.166 1.00 85.56 119 SER A O 1
ATOM 974 N N . LYS A 1 120 ? -1.585 2.419 -14.242 1.00 81.88 120 LYS A N 1
ATOM 975 C CA . LYS A 1 120 ? -1.157 2.104 -15.622 1.00 81.88 120 LYS A CA 1
ATOM 976 C C . LYS A 1 120 ? -0.120 0.973 -15.699 1.00 81.88 120 LYS A C 1
ATOM 978 O O . LYS A 1 120 ? 0.405 0.706 -16.782 1.00 81.88 120 LYS A O 1
ATOM 983 N N . ILE A 1 121 ? 0.230 0.371 -14.561 1.00 85.94 121 ILE A N 1
ATOM 984 C CA . ILE A 1 121 ? 1.252 -0.688 -14.446 1.00 85.94 121 ILE A CA 1
ATOM 985 C C . ILE A 1 121 ? 0.726 -1.972 -13.812 1.00 85.94 121 ILE A C 1
ATOM 987 O O . ILE A 1 121 ? 1.447 -2.963 -13.812 1.00 85.94 121 ILE A O 1
ATOM 991 N N . LEU A 1 122 ? -0.488 -1.951 -13.258 1.00 86.38 122 LEU A N 1
ATOM 992 C CA . LEU A 1 122 ? -1.149 -3.151 -12.765 1.00 86.38 122 LEU A CA 1
ATOM 993 C C . LEU A 1 122 ? -2.060 -3.706 -13.856 1.00 86.38 122 LEU A C 1
ATOM 995 O O . LEU A 1 122 ? -2.709 -2.951 -14.589 1.00 86.38 122 LEU A O 1
ATOM 999 N N . THR A 1 123 ? -2.132 -5.028 -13.936 1.00 83.31 123 THR A N 1
ATOM 1000 C CA . THR A 1 123 ? -3.235 -5.678 -14.647 1.00 83.31 123 THR A CA 1
ATOM 1001 C C . THR A 1 123 ? -4.530 -5.560 -13.835 1.00 83.31 123 THR A C 1
ATOM 1003 O O . THR A 1 123 ? -4.504 -5.187 -12.654 1.00 83.31 123 THR A O 1
ATOM 1006 N N . ARG A 1 124 ? -5.680 -5.904 -14.432 1.00 80.12 124 ARG A N 1
ATOM 1007 C CA . ARG A 1 124 ? -6.965 -5.881 -13.714 1.00 80.12 124 ARG A CA 1
ATOM 1008 C C . ARG A 1 124 ? -6.926 -6.831 -12.518 1.00 80.12 124 ARG A C 1
ATOM 1010 O O . ARG A 1 124 ? -7.262 -6.429 -11.405 1.00 80.12 124 ARG A O 1
ATOM 1017 N N . LYS A 1 125 ? -6.446 -8.066 -12.723 1.00 82.75 125 LYS A N 1
ATOM 1018 C CA . LYS A 1 125 ? -6.345 -9.069 -11.648 1.00 82.75 125 LYS A CA 1
ATOM 1019 C C . LYS A 1 125 ? -5.405 -8.624 -10.525 1.00 82.75 125 LYS A C 1
ATOM 1021 O O . LYS A 1 125 ? -5.731 -8.808 -9.350 1.00 82.75 125 LYS A O 1
ATOM 1026 N N . GLU A 1 126 ? -4.257 -8.031 -10.863 1.00 86.44 126 GLU A N 1
ATOM 1027 C CA . GLU A 1 126 ? -3.305 -7.501 -9.878 1.00 86.44 126 GLU A CA 1
ATOM 1028 C C . GLU A 1 126 ? -3.921 -6.359 -9.055 1.00 86.44 126 GLU A C 1
ATOM 1030 O O . GLU A 1 126 ? -3.819 -6.358 -7.822 1.00 86.44 126 GLU A O 1
ATOM 1035 N N . SER A 1 127 ? -4.592 -5.417 -9.730 1.00 87.88 127 SER A N 1
ATOM 1036 C CA . SER A 1 127 ? -5.270 -4.281 -9.101 1.00 87.88 127 SER A CA 1
ATOM 1037 C C . SER A 1 127 ? -6.380 -4.745 -8.158 1.00 87.88 127 SER A C 1
ATOM 1039 O O . SER A 1 127 ? -6.366 -4.392 -6.979 1.00 87.88 127 SER A O 1
ATOM 1041 N N . ASP A 1 128 ? -7.266 -5.636 -8.612 1.00 85.38 128 ASP A N 1
ATOM 1042 C CA . ASP A 1 128 ? -8.353 -6.184 -7.794 1.00 85.38 128 ASP A CA 1
ATOM 1043 C C . ASP A 1 128 ? -7.829 -6.942 -6.563 1.00 85.38 128 ASP A C 1
ATOM 1045 O O . ASP A 1 128 ? -8.371 -6.819 -5.457 1.00 85.38 128 ASP A O 1
ATOM 1049 N N . ASN A 1 129 ? -6.756 -7.727 -6.716 1.00 87.19 129 ASN A N 1
ATOM 1050 C CA . ASN A 1 129 ? -6.141 -8.447 -5.601 1.00 87.19 129 ASN A CA 1
ATOM 1051 C C . ASN A 1 129 ? -5.495 -7.492 -4.581 1.00 87.19 129 ASN A C 1
ATOM 1053 O O . ASN A 1 129 ? -5.615 -7.696 -3.368 1.00 87.19 129 ASN A O 1
ATOM 1057 N N . LEU A 1 130 ? -4.822 -6.430 -5.037 1.00 89.19 130 LEU A N 1
ATOM 1058 C CA . LEU A 1 130 ? -4.261 -5.409 -4.150 1.00 89.19 130 LEU A CA 1
ATOM 1059 C C . LEU A 1 130 ? -5.351 -4.570 -3.471 1.00 89.19 130 LEU A C 1
ATOM 1061 O O . LEU A 1 130 ? -5.293 -4.383 -2.257 1.00 89.19 130 LEU A O 1
ATOM 1065 N N . ALA A 1 131 ? -6.390 -4.168 -4.200 1.00 88.88 131 ALA A N 1
ATOM 1066 C CA . ALA A 1 131 ? -7.543 -3.456 -3.659 1.00 88.88 131 ALA A CA 1
ATOM 1067 C C . ALA A 1 131 ? -8.225 -4.253 -2.536 1.00 88.88 131 ALA A C 1
ATOM 1069 O O . ALA A 1 131 ? -8.526 -3.699 -1.480 1.00 88.88 131 ALA A O 1
ATOM 1070 N N . LYS A 1 132 ? -8.408 -5.572 -2.696 1.00 86.12 132 LYS A N 1
ATOM 1071 C CA . LYS A 1 132 ? -8.940 -6.441 -1.626 1.00 86.12 132 LYS A CA 1
ATOM 1072 C C . LYS A 1 132 ? -8.080 -6.398 -0.361 1.00 86.12 132 LYS A C 1
ATOM 1074 O O . LYS A 1 132 ? -8.625 -6.287 0.737 1.00 86.12 132 LYS A O 1
ATOM 1079 N N . ARG A 1 133 ? -6.751 -6.448 -0.506 1.00 86.88 133 ARG A N 1
ATOM 1080 C CA . ARG A 1 133 ? -5.806 -6.358 0.620 1.00 86.88 133 ARG A CA 1
ATOM 1081 C C . ARG A 1 133 ? -5.847 -4.981 1.289 1.00 86.88 133 ARG A C 1
ATOM 1083 O O . ARG A 1 133 ? -5.894 -4.926 2.512 1.00 86.88 133 ARG A O 1
ATOM 1090 N N . ILE A 1 134 ? -5.916 -3.891 0.521 1.00 89.38 134 ILE A N 1
ATOM 1091 C CA . ILE A 1 134 ? -6.079 -2.529 1.064 1.00 89.38 134 ILE A CA 1
ATOM 1092 C C . ILE A 1 134 ? -7.399 -2.412 1.834 1.00 89.38 134 ILE A C 1
ATOM 1094 O O . ILE A 1 134 ? -7.396 -1.968 2.977 1.00 89.38 134 ILE A O 1
ATOM 1098 N N . THR A 1 135 ? -8.520 -2.877 1.268 1.00 86.06 135 THR A N 1
ATOM 1099 C CA . THR A 1 135 ? -9.817 -2.872 1.968 1.00 86.06 135 THR A CA 1
ATOM 1100 C C . THR A 1 135 ? -9.768 -3.679 3.263 1.00 86.06 135 THR A C 1
ATOM 1102 O O . THR A 1 135 ? -10.338 -3.256 4.265 1.00 86.06 135 THR A O 1
ATOM 1105 N N . PHE A 1 136 ? -9.085 -4.826 3.266 1.00 81.75 136 PHE A N 1
ATOM 1106 C CA . PHE A 1 136 ? -8.898 -5.616 4.481 1.00 81.75 136 PHE A CA 1
ATOM 1107 C C . PHE A 1 136 ? -8.112 -4.842 5.549 1.00 81.75 136 PHE A C 1
ATOM 1109 O O . PHE A 1 136 ? -8.500 -4.854 6.714 1.00 81.75 136 PHE A O 1
ATOM 1116 N N . LEU A 1 137 ? -7.050 -4.129 5.159 1.00 81.19 137 LEU A N 1
ATOM 1117 C CA . LEU A 1 137 ? -6.234 -3.340 6.084 1.00 81.19 137 LEU A CA 1
ATOM 1118 C C . LEU A 1 137 ? -6.976 -2.116 6.638 1.00 81.19 137 LEU A C 1
ATOM 1120 O O . LEU A 1 137 ? -6.892 -1.882 7.846 1.00 81.19 137 LEU A O 1
ATOM 1124 N N . ALA A 1 138 ? -7.713 -1.396 5.786 1.00 81.81 138 ALA A N 1
ATOM 1125 C CA . ALA A 1 138 ? -8.462 -0.178 6.118 1.00 81.81 138 ALA A CA 1
ATOM 1126 C C . ALA A 1 138 ? -9.808 -0.452 6.825 1.00 81.81 138 ALA A C 1
ATOM 1128 O O . ALA A 1 138 ? -10.300 0.368 7.596 1.00 81.81 138 ALA A O 1
ATOM 1129 N N . GLY A 1 139 ? -10.380 -1.653 6.682 1.00 74.69 139 GLY A N 1
ATOM 1130 C CA . GLY A 1 139 ? -11.525 -2.120 7.474 1.00 74.69 139 GLY A CA 1
ATOM 1131 C C . GLY A 1 139 ? -12.903 -1.892 6.834 1.00 74.69 139 GLY A C 1
ATOM 1132 O O . GLY A 1 139 ? -13.045 -1.480 5.681 1.00 74.69 139 GLY A O 1
ATOM 1133 N N . LYS A 1 140 ? -13.969 -2.220 7.580 1.00 68.44 140 LYS A N 1
ATOM 1134 C CA . LYS A 1 140 ? -15.338 -2.345 7.032 1.00 68.44 140 LYS A CA 1
ATOM 1135 C C . LYS A 1 140 ? -15.944 -1.037 6.511 1.00 68.44 140 LYS A C 1
ATOM 1137 O O . LYS A 1 140 ? -16.618 -1.073 5.481 1.00 68.44 140 LYS A O 1
ATOM 1142 N N . ARG A 1 141 ? -15.734 0.099 7.190 1.00 70.06 141 ARG A N 1
ATOM 1143 C CA . ARG A 1 141 ? -16.260 1.408 6.744 1.00 70.06 141 ARG A CA 1
ATOM 1144 C C . ARG A 1 141 ? -15.698 1.807 5.384 1.00 70.06 141 ARG A C 1
ATOM 1146 O O . ARG A 1 141 ? -16.456 2.166 4.487 1.00 70.06 141 ARG A O 1
ATOM 1153 N N . PHE A 1 142 ? -14.400 1.598 5.203 1.00 78.56 142 PHE A N 1
ATOM 1154 C CA . PHE A 1 142 ? -13.697 1.871 3.959 1.00 78.56 142 PHE A CA 1
ATOM 1155 C C . PHE A 1 142 ? -14.256 1.086 2.757 1.00 78.56 142 PHE A C 1
ATOM 1157 O O . PHE A 1 142 ? -14.361 1.610 1.649 1.00 78.56 142 PHE A O 1
ATOM 1164 N N . SER A 1 143 ? -14.705 -0.155 2.974 1.00 74.12 143 SER A N 1
ATOM 1165 C CA . SER A 1 143 ? -15.357 -0.967 1.932 1.00 74.12 143 SER A CA 1
ATOM 1166 C C . SER A 1 143 ? -16.623 -0.309 1.361 1.00 74.12 143 SER A C 1
ATOM 1168 O O . SER A 1 143 ? -16.879 -0.386 0.161 1.00 74.12 143 SER A O 1
ATOM 1170 N N . LYS A 1 144 ? -17.412 0.382 2.200 1.00 78.81 144 LYS A N 1
ATOM 1171 C CA . LYS A 1 144 ? -18.622 1.091 1.747 1.00 78.81 144 LYS A CA 1
ATOM 1172 C C . LYS A 1 144 ? -18.274 2.299 0.878 1.00 78.81 144 LYS A C 1
ATOM 1174 O O . LYS A 1 144 ? -18.927 2.520 -0.136 1.00 78.81 144 LYS A O 1
ATOM 1179 N N . LEU A 1 145 ? -17.229 3.038 1.251 1.00 78.19 145 LEU A N 1
ATOM 1180 C CA . LEU A 1 145 ? -16.760 4.208 0.502 1.00 78.19 145 LEU A CA 1
ATOM 1181 C C . LEU A 1 145 ? -16.161 3.829 -0.858 1.00 78.19 145 LEU A C 1
ATOM 1183 O O . LEU A 1 145 ? -16.238 4.607 -1.799 1.00 78.19 145 LEU A O 1
ATOM 1187 N N . THR A 1 146 ? -15.627 2.613 -0.988 1.00 80.62 146 THR A N 1
ATOM 1188 C CA . THR A 1 146 ? -14.903 2.154 -2.184 1.00 80.62 146 THR A CA 1
ATOM 1189 C C . THR A 1 146 ? -15.725 1.276 -3.129 1.00 80.62 146 THR A C 1
ATOM 1191 O O . THR A 1 146 ? -15.174 0.633 -4.021 1.00 80.62 146 THR A O 1
ATOM 1194 N N . GLN A 1 147 ? -17.060 1.275 -3.007 1.00 81.19 147 GLN A N 1
ATOM 1195 C CA . GLN A 1 147 ? -17.944 0.512 -3.905 1.00 81.19 147 GLN A CA 1
ATOM 1196 C C . GLN A 1 147 ? -17.814 0.918 -5.382 1.00 81.19 147 GLN A C 1
ATOM 1198 O O . GLN A 1 147 ? -18.050 0.095 -6.268 1.00 81.19 147 GLN A O 1
ATOM 1203 N N . TYR A 1 148 ? -17.401 2.159 -5.665 1.00 80.00 148 TYR A N 1
ATOM 1204 C CA . TYR A 1 148 ? -17.190 2.652 -7.030 1.00 80.00 148 TYR A CA 1
ATOM 1205 C C . TYR A 1 148 ? -16.129 1.861 -7.806 1.00 80.00 148 TYR A C 1
ATOM 1207 O O . TYR A 1 148 ? -16.182 1.855 -9.033 1.00 80.00 148 TYR A O 1
ATOM 1215 N N . ARG A 1 149 ? -15.218 1.140 -7.134 1.00 74.81 149 ARG A N 1
ATOM 1216 C CA . ARG A 1 149 ? -14.210 0.298 -7.801 1.00 74.81 149 ARG A CA 1
ATOM 1217 C C . ARG A 1 149 ? -14.832 -0.738 -8.740 1.00 74.81 149 ARG A C 1
ATOM 1219 O O . ARG A 1 149 ? -14.290 -1.017 -9.799 1.00 74.81 149 ARG A O 1
ATOM 1226 N N . HIS A 1 150 ? -16.021 -1.236 -8.394 1.00 76.44 150 HIS A N 1
ATOM 1227 C CA . HIS A 1 150 ? -16.777 -2.194 -9.205 1.00 76.44 150 HIS A CA 1
ATOM 1228 C C . HIS A 1 150 ? -17.401 -1.559 -10.458 1.00 76.44 150 HIS A C 1
ATOM 1230 O O . HIS A 1 150 ? -17.907 -2.262 -11.318 1.00 76.44 150 HIS A O 1
ATOM 1236 N N . ARG A 1 151 ? -17.378 -0.226 -10.588 1.00 68.00 151 ARG A N 1
ATOM 1237 C CA . ARG A 1 151 ? -17.825 0.489 -11.796 1.00 68.00 151 ARG A CA 1
ATOM 1238 C C . ARG A 1 151 ? -16.690 0.690 -12.804 1.00 68.00 151 ARG A C 1
ATOM 1240 O O . ARG A 1 151 ? -16.947 1.118 -13.923 1.00 68.00 151 ARG A O 1
ATOM 1247 N N . MET A 1 152 ? -15.446 0.395 -12.418 1.00 63.56 152 MET A N 1
ATOM 1248 C CA . MET A 1 152 ? -14.245 0.630 -13.230 1.00 63.56 152 MET A CA 1
ATOM 1249 C C . MET A 1 152 ? -13.800 -0.610 -14.019 1.00 63.56 152 MET A C 1
ATOM 1251 O O . MET A 1 152 ? -12.695 -0.645 -14.548 1.00 63.56 152 MET A O 1
ATOM 1255 N N . GLU A 1 153 ? -14.670 -1.614 -14.158 1.00 60.41 153 GLU A N 1
ATOM 1256 C CA . GLU A 1 153 ? -14.353 -2.887 -14.824 1.00 60.41 153 GLU A CA 1
ATOM 1257 C C . GLU A 1 153 ? -13.892 -2.745 -16.283 1.00 60.41 153 GLU A C 1
ATOM 1259 O O . GLU A 1 153 ? -13.173 -3.610 -16.784 1.00 60.41 153 GLU A O 1
ATOM 1264 N N . ASN A 1 154 ? -14.273 -1.647 -16.943 1.00 57.34 154 ASN A N 1
ATOM 1265 C CA . ASN A 1 154 ? -13.958 -1.357 -18.343 1.00 57.34 154 ASN A CA 1
ATOM 1266 C C . ASN A 1 154 ? -12.714 -0.467 -18.526 1.00 57.34 154 ASN A C 1
ATOM 1268 O O . ASN A 1 154 ? -12.489 0.045 -19.623 1.00 57.34 154 ASN A O 1
ATOM 1272 N N . GLN A 1 155 ? -11.923 -0.217 -17.475 1.00 59.25 155 GLN A N 1
ATOM 1273 C CA . GLN A 1 155 ? -10.699 0.570 -17.623 1.00 59.25 155 GLN A CA 1
ATOM 1274 C C . GLN A 1 155 ? -9.630 -0.162 -18.459 1.00 59.25 155 GLN A C 1
ATOM 1276 O O . GLN A 1 155 ? -9.516 -1.388 -18.395 1.00 59.25 155 GLN A O 1
ATOM 1281 N N . PRO A 1 156 ? -8.817 0.577 -19.240 1.00 55.66 156 PRO A N 1
ATOM 1282 C CA . PRO A 1 156 ? -7.724 -0.003 -20.010 1.00 55.66 156 PRO A CA 1
ATOM 1283 C C . PRO A 1 156 ? -6.552 -0.359 -19.081 1.00 55.66 156 PRO A C 1
ATOM 1285 O O . PRO A 1 156 ? -5.688 0.473 -18.800 1.00 55.66 156 PRO A O 1
ATOM 1288 N N . TYR A 1 157 ? -6.532 -1.600 -18.598 1.00 59.06 157 TYR A N 1
ATOM 1289 C CA . TYR A 1 157 ? -5.442 -2.155 -17.789 1.00 59.06 157 TYR A CA 1
ATOM 1290 C C . TYR A 1 157 ? -4.251 -2.602 -18.643 1.00 59.06 157 TYR A C 1
ATOM 1292 O O . TYR A 1 157 ? -4.355 -2.782 -19.859 1.00 59.06 157 TYR A O 1
ATOM 1300 N N . PHE A 1 158 ? -3.099 -2.807 -17.995 1.00 63.47 158 PHE A N 1
ATOM 1301 C CA . PHE A 1 158 ? -1.968 -3.466 -18.643 1.00 63.47 158 PHE A CA 1
ATOM 1302 C C . PHE A 1 158 ? -2.374 -4.895 -19.045 1.00 63.47 158 PHE A C 1
ATOM 1304 O O . PHE A 1 158 ? -2.864 -5.659 -18.215 1.00 63.47 158 PHE A O 1
ATOM 1311 N N . VAL A 1 159 ? -2.207 -5.243 -20.324 1.00 59.94 159 VAL A N 1
ATOM 1312 C CA . VAL A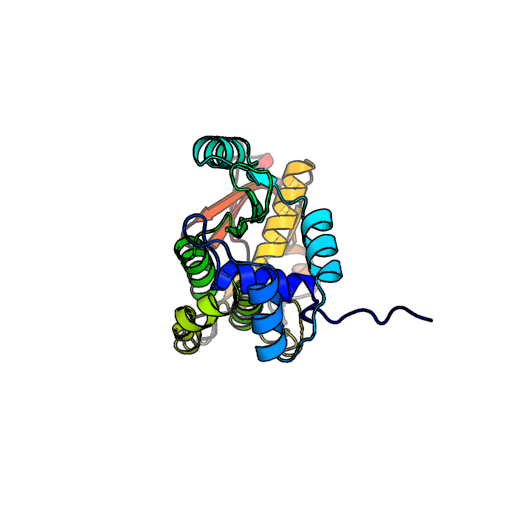 1 159 ? -2.539 -6.575 -20.853 1.00 59.94 159 VAL A CA 1
ATOM 1313 C C . VAL A 1 159 ? -1.487 -7.576 -20.372 1.00 59.94 159 VAL A C 1
ATOM 1315 O O . VAL A 1 159 ? -0.297 -7.385 -20.615 1.00 59.94 159 VAL A O 1
ATOM 1318 N N . GLY A 1 160 ? -1.923 -8.632 -19.688 1.00 60.47 160 GLY A N 1
ATOM 1319 C CA . GLY A 1 160 ? -1.037 -9.680 -19.164 1.00 60.47 160 GLY A C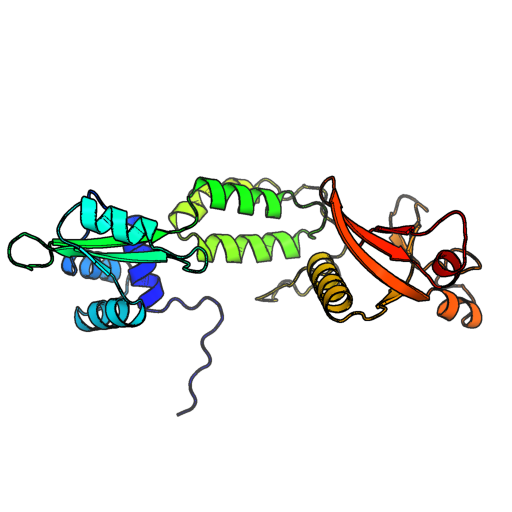A 1
ATOM 1320 C C . GLY A 1 160 ? -1.702 -10.639 -18.173 1.00 60.47 160 GLY A C 1
ATOM 1321 O O . GLY A 1 160 ? -1.013 -11.243 -17.358 1.00 60.47 160 GLY A O 1
ATOM 1322 N N . ASP A 1 161 ? -3.034 -10.748 -18.206 1.00 61.53 161 ASP A N 1
ATOM 1323 C CA . ASP A 1 161 ? -3.812 -11.530 -17.236 1.00 61.53 161 ASP A CA 1
ATOM 1324 C C . ASP A 1 161 ? -3.882 -13.032 -17.567 1.00 61.53 161 ASP A C 1
ATOM 1326 O O . ASP A 1 161 ? -4.399 -13.800 -16.750 1.00 61.53 161 ASP A O 1
ATOM 1330 N N . ASP A 1 162 ? -3.390 -13.450 -18.736 1.00 62.38 162 ASP A N 1
ATOM 1331 C CA . ASP A 1 162 ? -3.648 -14.778 -19.312 1.00 62.38 162 ASP A CA 1
ATOM 1332 C C . ASP A 1 162 ? -3.075 -15.922 -18.459 1.00 62.38 162 ASP A C 1
ATOM 1334 O O . ASP A 1 162 ? -3.728 -16.950 -18.288 1.00 62.38 162 ASP A O 1
ATOM 1338 N N . ASP A 1 163 ? -1.921 -15.700 -17.822 1.00 62.38 163 ASP A N 1
ATOM 1339 C CA . ASP A 1 163 ? -1.216 -16.720 -17.031 1.00 62.38 163 ASP A CA 1
ATOM 1340 C C . ASP A 1 163 ? -1.521 -16.656 -15.521 1.00 62.38 163 ASP A C 1
ATOM 1342 O O . ASP A 1 163 ? -1.034 -17.473 -14.737 1.00 62.38 163 ASP A O 1
ATOM 1346 N N . ILE A 1 164 ? -2.304 -15.669 -15.072 1.00 64.25 164 ILE A N 1
ATOM 1347 C CA . ILE A 1 164 ? -2.578 -15.460 -13.645 1.00 64.25 164 ILE A CA 1
ATOM 1348 C C . ILE A 1 164 ? -3.788 -16.300 -13.225 1.00 64.25 164 ILE A C 1
ATOM 1350 O O . ILE A 1 164 ? -4.923 -16.013 -13.627 1.00 64.25 164 ILE A O 1
ATOM 1354 N N . ASP A 1 165 ? -3.567 -17.288 -12.352 1.00 61.12 165 ASP A N 1
ATOM 1355 C CA . ASP A 1 165 ? -4.647 -18.060 -11.728 1.00 61.12 165 ASP A CA 1
ATOM 1356 C C . ASP A 1 165 ? -5.577 -17.129 -10.928 1.00 61.12 165 ASP A C 1
ATOM 1358 O O . ASP A 1 165 ? -5.189 -16.514 -9.932 1.00 61.12 165 ASP A O 1
ATOM 1362 N N . GLY A 1 166 ? -6.840 -17.041 -11.357 1.00 58.72 166 GLY A N 1
ATOM 1363 C CA . GLY A 1 166 ? -7.871 -16.218 -10.720 1.00 58.72 166 GLY A CA 1
ATOM 1364 C C . GLY A 1 166 ? -8.234 -16.648 -9.293 1.00 58.72 166 GLY A C 1
ATOM 1365 O O . GLY A 1 166 ? -8.958 -15.922 -8.610 1.00 58.72 166 GLY A O 1
ATOM 1366 N N . LYS A 1 167 ? -7.740 -17.804 -8.827 1.00 62.62 167 LYS A N 1
ATOM 1367 C CA . LYS A 1 167 ? -7.904 -18.300 -7.451 1.00 62.62 167 LYS A CA 1
ATOM 1368 C C . LYS A 1 167 ? -6.719 -17.977 -6.534 1.00 62.62 167 LYS A C 1
ATOM 1370 O O . LYS A 1 167 ? -6.771 -18.312 -5.350 1.00 62.62 167 LYS A O 1
ATOM 1375 N N . ALA A 1 168 ? -5.670 -17.323 -7.035 1.00 62.53 168 ALA A N 1
ATOM 1376 C CA . ALA A 1 168 ? -4.510 -16.967 -6.227 1.00 62.53 168 ALA A CA 1
ATOM 1377 C C . ALA A 1 168 ? -4.883 -15.969 -5.112 1.00 62.53 168 ALA A C 1
ATOM 1379 O O . ALA A 1 168 ? -5.429 -14.891 -5.360 1.00 62.53 168 ALA A O 1
ATOM 1380 N N . GLY A 1 169 ? -4.569 -16.321 -3.860 1.00 65.88 169 GLY A N 1
ATOM 1381 C CA . GLY A 1 169 ? -4.841 -15.465 -2.699 1.00 65.88 169 GLY A CA 1
ATOM 1382 C C . GLY A 1 169 ? -4.003 -14.182 -2.693 1.00 65.88 169 GLY A C 1
ATOM 1383 O O . GLY A 1 169 ? -4.530 -13.095 -2.459 1.00 65.88 169 GLY A O 1
ATOM 1384 N N . TYR A 1 170 ? -2.711 -14.286 -3.009 1.00 78.25 170 TYR A N 1
ATOM 1385 C CA . TYR A 1 170 ? -1.778 -13.163 -3.101 1.00 78.25 170 TYR A CA 1
ATOM 1386 C C . TYR A 1 170 ? -1.201 -13.089 -4.514 1.00 78.25 170 TYR A C 1
ATOM 1388 O O . TYR A 1 170 ? -0.647 -14.070 -5.005 1.00 78.25 170 TYR A O 1
ATOM 1396 N N . ILE A 1 171 ? -1.307 -11.915 -5.137 1.00 79.50 171 ILE A N 1
ATOM 1397 C CA . ILE A 1 171 ? -0.703 -11.622 -6.439 1.00 79.50 171 ILE A CA 1
ATOM 1398 C C . ILE A 1 171 ? 0.248 -10.433 -6.250 1.00 79.50 171 ILE A C 1
ATOM 1400 O O . ILE A 1 171 ? -0.163 -9.342 -5.832 1.00 79.50 171 ILE A O 1
ATOM 1404 N N . GLU A 1 172 ? 1.540 -10.659 -6.492 1.00 81.62 172 GLU A N 1
ATOM 1405 C CA . GLU A 1 172 ? 2.554 -9.601 -6.564 1.00 81.62 172 GLU A CA 1
ATOM 1406 C C . GLU A 1 172 ? 2.619 -9.082 -7.993 1.00 81.62 172 GLU A C 1
ATOM 1408 O O . GLU A 1 172 ? 2.758 -9.876 -8.922 1.00 81.62 172 GLU A O 1
ATOM 1413 N N . SER A 1 173 ? 2.552 -7.761 -8.168 1.00 84.50 173 SER A N 1
ATOM 1414 C CA . SER A 1 173 ? 2.637 -7.194 -9.508 1.00 84.50 173 SER A CA 1
ATOM 1415 C C . SER A 1 173 ? 3.999 -7.437 -10.133 1.00 84.50 173 SER A C 1
ATOM 1417 O O . SER A 1 173 ? 5.031 -7.138 -9.522 1.00 84.50 173 SER A O 1
ATOM 1419 N N . ARG A 1 174 ? 4.005 -7.911 -11.380 1.00 84.56 174 ARG A N 1
ATOM 1420 C CA . ARG A 1 174 ? 5.242 -8.156 -12.130 1.00 84.56 174 ARG A CA 1
ATOM 1421 C C . ARG A 1 174 ? 6.108 -6.900 -12.229 1.00 84.56 174 ARG A C 1
ATOM 1423 O O . ARG A 1 174 ? 7.303 -6.966 -11.938 1.00 84.56 174 ARG A O 1
ATOM 1430 N N . VAL A 1 175 ? 5.519 -5.763 -12.607 1.00 89.00 175 VAL A N 1
ATOM 1431 C CA . VAL A 1 175 ? 6.250 -4.494 -12.760 1.00 89.00 175 VAL A CA 1
ATOM 1432 C C . VAL A 1 175 ? 6.810 -4.038 -11.413 1.00 89.00 175 VAL A C 1
ATOM 1434 O O . VAL A 1 175 ? 7.985 -3.682 -11.322 1.00 89.00 175 VAL A O 1
ATOM 1437 N N . LEU A 1 176 ? 6.007 -4.099 -10.344 1.00 91.06 176 LEU A N 1
ATOM 1438 C CA . LEU A 1 176 ? 6.458 -3.703 -9.004 1.00 91.06 176 LEU A CA 1
ATOM 1439 C C . LEU A 1 176 ? 7.585 -4.608 -8.486 1.00 91.06 176 LEU A C 1
ATOM 1441 O O . LEU A 1 176 ? 8.560 -4.111 -7.920 1.00 91.06 1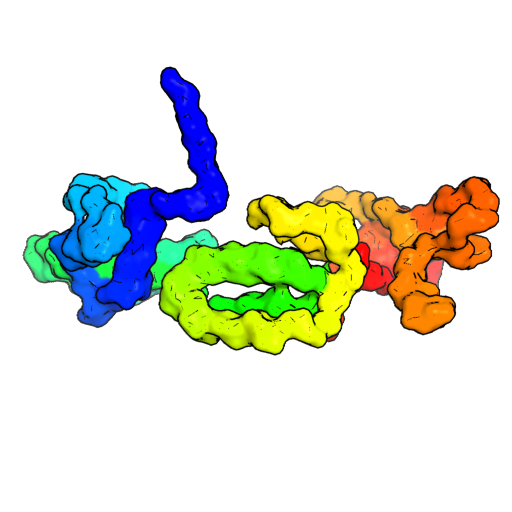76 LEU A O 1
ATOM 1445 N N . LYS A 1 177 ? 7.505 -5.918 -8.746 1.00 91.44 177 LYS A N 1
ATOM 1446 C CA . LYS A 1 177 ? 8.563 -6.879 -8.417 1.00 91.44 177 LYS A CA 1
ATOM 1447 C C . LYS A 1 177 ? 9.864 -6.558 -9.147 1.00 91.44 177 LYS A C 1
ATOM 1449 O O . LYS A 1 177 ? 10.928 -6.543 -8.532 1.00 91.44 177 LYS A O 1
ATOM 1454 N N . GLN A 1 178 ? 9.797 -6.270 -10.447 1.00 92.38 178 GLN A N 1
ATOM 1455 C CA . GLN A 1 178 ? 10.974 -5.875 -11.225 1.00 92.38 178 GLN A CA 1
ATOM 1456 C C . GLN A 1 178 ? 11.604 -4.590 -10.673 1.00 92.38 178 GLN A C 1
ATOM 1458 O O . GLN A 1 178 ? 12.815 -4.545 -10.467 1.00 92.38 178 GLN A O 1
ATOM 1463 N N . VAL A 1 179 ? 10.793 -3.573 -10.364 1.00 95.25 179 VAL A N 1
ATOM 1464 C CA . VAL A 1 179 ? 11.262 -2.325 -9.740 1.00 95.25 179 VAL A CA 1
ATOM 1465 C C . VAL A 1 179 ? 11.972 -2.599 -8.415 1.00 95.25 179 VAL A C 1
ATOM 1467 O O . VAL A 1 179 ? 13.054 -2.058 -8.176 1.00 95.25 179 VAL A O 1
ATOM 1470 N N . TYR A 1 180 ? 11.405 -3.463 -7.570 1.00 95.19 180 TYR A N 1
ATOM 1471 C CA . TYR A 1 180 ? 12.033 -3.868 -6.316 1.00 95.19 180 TYR A CA 1
ATOM 1472 C C . TYR A 1 180 ? 13.400 -4.529 -6.548 1.00 95.19 180 TYR A C 1
ATOM 1474 O O . TY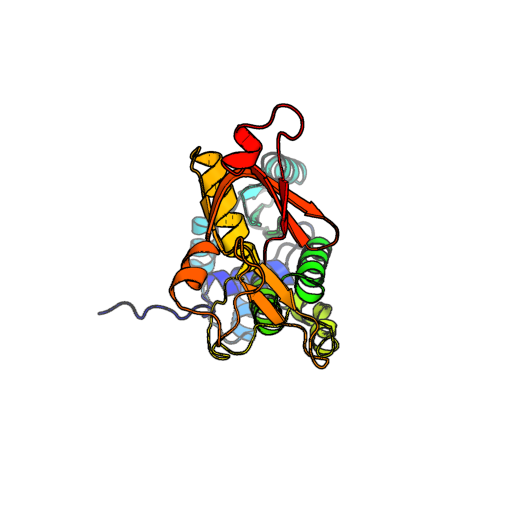R A 1 180 ? 14.385 -4.128 -5.926 1.00 95.19 180 TYR A O 1
ATOM 1482 N N . LEU A 1 181 ? 13.492 -5.484 -7.479 1.00 96.12 181 LEU A N 1
ATOM 1483 C CA . LEU A 1 181 ? 14.746 -6.171 -7.806 1.00 96.12 181 LEU A CA 1
ATOM 1484 C C . LEU A 1 181 ? 15.818 -5.210 -8.339 1.00 96.12 181 LEU A C 1
ATOM 1486 O O . LEU A 1 181 ? 16.980 -5.321 -7.948 1.00 96.12 181 LEU A O 1
ATOM 1490 N N . ILE A 1 182 ? 15.441 -4.238 -9.174 1.00 96.75 182 ILE A N 1
ATOM 1491 C CA . ILE A 1 182 ? 16.377 -3.224 -9.680 1.00 96.75 182 ILE A CA 1
ATOM 1492 C C . ILE A 1 182 ? 16.884 -2.344 -8.532 1.00 96.75 182 ILE A C 1
ATOM 1494 O O . ILE A 1 182 ? 18.089 -2.132 -8.417 1.00 96.75 182 ILE A O 1
ATOM 1498 N N . ARG A 1 183 ? 16.006 -1.891 -7.626 1.00 97.31 183 ARG A N 1
ATOM 1499 C CA . ARG A 1 183 ? 16.419 -1.124 -6.435 1.00 97.31 183 ARG A CA 1
ATOM 1500 C C . ARG A 1 183 ? 17.374 -1.914 -5.537 1.00 97.31 183 ARG A C 1
ATOM 1502 O O . ARG A 1 183 ? 18.338 -1.348 -5.026 1.00 97.31 183 ARG A O 1
ATOM 1509 N N . GLN A 1 184 ? 17.148 -3.219 -5.372 1.00 97.69 184 GLN A N 1
ATOM 1510 C CA . GLN A 1 184 ? 18.082 -4.091 -4.652 1.00 97.69 184 GLN A CA 1
ATOM 1511 C C . GLN A 1 184 ? 19.433 -4.194 -5.367 1.00 97.69 184 GLN A C 1
ATOM 1513 O O . GLN A 1 184 ? 20.470 -4.129 -4.709 1.00 97.69 184 GLN A O 1
ATOM 1518 N N . ALA A 1 185 ? 19.441 -4.313 -6.698 1.00 97.12 185 ALA A N 1
ATOM 1519 C CA . ALA A 1 185 ? 20.672 -4.349 -7.482 1.00 97.12 185 ALA A CA 1
ATOM 1520 C C . ALA A 1 185 ? 21.472 -3.042 -7.357 1.00 97.12 185 ALA A C 1
ATOM 1522 O O . ALA A 1 185 ? 22.674 -3.110 -7.108 1.00 97.12 185 ALA A O 1
ATOM 1523 N N . ILE A 1 186 ? 20.804 -1.881 -7.422 1.00 97.19 186 ILE A N 1
ATOM 1524 C CA . ILE A 1 186 ? 21.418 -0.560 -7.192 1.00 97.19 186 ILE A CA 1
ATOM 1525 C C . ILE A 1 186 ? 22.070 -0.518 -5.807 1.00 97.19 186 ILE A C 1
ATOM 1527 O O . ILE A 1 186 ? 23.262 -0.243 -5.692 1.00 97.19 186 ILE A O 1
ATOM 1531 N N . LYS A 1 187 ? 21.323 -0.880 -4.753 1.00 97.38 187 LYS A N 1
ATOM 1532 C CA . LYS A 1 187 ? 21.834 -0.905 -3.371 1.00 97.38 187 LYS A CA 1
ATOM 1533 C C . LYS A 1 187 ? 23.060 -1.811 -3.207 1.00 97.38 187 LYS A C 1
ATOM 1535 O O . LYS A 1 187 ? 23.921 -1.534 -2.380 1.00 97.38 187 LYS A O 1
ATOM 1540 N N . GLN A 1 188 ? 23.123 -2.905 -3.962 1.00 97.50 188 GLN A N 1
ATOM 1541 C CA . GLN A 1 188 ? 24.204 -3.891 -3.901 1.00 97.50 188 GLN A CA 1
ATOM 1542 C C . GLN A 1 188 ? 25.348 -3.611 -4.893 1.00 97.50 188 GLN A C 1
ATOM 1544 O O . GLN A 1 188 ? 26.289 -4.400 -4.941 1.00 97.50 188 GLN A O 1
ATOM 1549 N N . GLY A 1 189 ? 25.268 -2.555 -5.712 1.00 96.00 189 GLY A N 1
ATOM 1550 C CA . GLY A 1 189 ? 26.254 -2.272 -6.762 1.00 96.00 189 GLY A CA 1
ATOM 1551 C C . GLY A 1 189 ? 26.321 -3.344 -7.861 1.00 96.00 189 GLY A C 1
ATOM 1552 O O . GLY A 1 189 ? 27.376 -3.560 -8.454 1.00 96.00 189 GLY A O 1
ATOM 1553 N N . LYS A 1 190 ? 25.219 -4.063 -8.115 1.00 96.69 190 LYS A N 1
ATOM 1554 C CA . LYS A 1 190 ? 25.162 -5.165 -9.090 1.00 96.69 190 LYS A CA 1
ATOM 1555 C C . LYS A 1 190 ? 24.631 -4.700 -10.443 1.00 96.69 190 LYS A C 1
ATOM 1557 O O . LYS A 1 190 ? 23.660 -3.950 -10.517 1.00 96.69 190 LYS A O 1
ATOM 1562 N N . LYS A 1 191 ? 25.205 -5.243 -11.523 1.00 95.19 191 LYS A N 1
ATOM 1563 C CA . LYS A 1 191 ? 24.613 -5.158 -12.866 1.00 95.19 191 LYS A CA 1
ATOM 1564 C C . LYS A 1 191 ? 23.388 -6.069 -12.961 1.00 95.19 191 LYS A C 1
ATOM 1566 O O . LYS A 1 191 ? 23.320 -7.105 -12.299 1.00 95.19 191 LYS A O 1
ATOM 1571 N N . ILE A 1 192 ? 22.444 -5.706 -13.819 1.00 94.50 192 ILE A N 1
ATOM 1572 C CA . ILE A 1 192 ? 21.248 -6.503 -14.104 1.00 94.50 192 ILE A CA 1
ATOM 1573 C C . ILE A 1 192 ? 21.296 -7.062 -15.524 1.00 94.50 192 ILE A C 1
ATOM 1575 O O . ILE A 1 192 ? 21.849 -6.430 -16.424 1.00 94.50 192 ILE A O 1
ATOM 1579 N N . LYS A 1 193 ? 20.681 -8.232 -15.726 1.00 92.88 193 LYS A N 1
ATOM 1580 C CA . LYS A 1 193 ? 20.449 -8.836 -17.044 1.00 92.88 193 LYS A CA 1
ATOM 1581 C C . LYS A 1 193 ? 18.949 -8.859 -17.327 1.00 92.88 193 LYS A C 1
ATOM 1583 O O . LYS A 1 193 ? 18.187 -9.353 -16.500 1.00 92.88 193 LYS A O 1
ATOM 1588 N N . PHE A 1 194 ? 18.528 -8.356 -18.482 1.00 91.12 194 PHE A N 1
ATOM 1589 C CA . PHE A 1 194 ? 17.120 -8.349 -18.898 1.00 91.12 194 PHE A CA 1
ATOM 1590 C C . PHE A 1 194 ? 16.977 -8.514 -20.413 1.00 91.12 194 PHE A C 1
ATOM 1592 O O . PHE A 1 194 ? 17.947 -8.347 -21.150 1.00 91.12 194 PHE A O 1
ATOM 1599 N N . ASN A 1 195 ? 15.770 -8.832 -20.880 1.00 89.62 195 ASN A N 1
ATOM 1600 C CA . ASN A 1 195 ? 15.452 -8.855 -22.308 1.00 89.62 195 ASN A CA 1
ATOM 1601 C C . ASN A 1 195 ? 15.006 -7.461 -22.735 1.00 89.62 195 ASN A C 1
ATOM 1603 O O . ASN A 1 195 ? 14.056 -6.921 -22.167 1.00 89.62 195 ASN A O 1
ATOM 1607 N N . LEU A 1 196 ? 15.673 -6.882 -23.733 1.00 88.94 196 LEU A N 1
ATOM 1608 C CA . LEU A 1 196 ? 15.158 -5.679 -24.369 1.00 88.94 196 LEU A CA 1
ATOM 1609 C C . LEU A 1 196 ? 13.963 -6.076 -25.228 1.00 88.94 196 LEU A C 1
ATOM 1611 O O . LEU A 1 196 ? 14.073 -6.974 -26.059 1.00 88.94 196 LEU A O 1
ATOM 1615 N N . CYS A 1 197 ? 12.837 -5.401 -25.038 1.00 88.06 197 CYS A N 1
ATOM 1616 C CA . CYS A 1 197 ? 11.638 -5.634 -25.824 1.00 88.06 197 CYS A CA 1
ATOM 1617 C C . CYS A 1 197 ? 11.134 -4.333 -26.447 1.00 88.06 197 CYS A C 1
ATOM 1619 O O . CYS A 1 197 ? 11.365 -3.244 -25.920 1.00 88.06 197 CYS A O 1
ATOM 1621 N N . VAL A 1 198 ? 10.402 -4.455 -27.551 1.00 86.81 198 VAL A N 1
ATOM 1622 C CA . VAL A 1 198 ? 9.732 -3.345 -28.236 1.00 86.81 198 VAL A CA 1
ATOM 1623 C C . VAL A 1 198 ? 8.263 -3.677 -28.460 1.00 86.81 198 VAL A C 1
ATOM 1625 O O . VAL A 1 198 ? 7.880 -4.844 -28.543 1.00 86.81 198 VAL A O 1
ATOM 1628 N N . TYR A 1 199 ? 7.429 -2.645 -28.564 1.00 82.56 199 TYR A N 1
ATOM 1629 C CA . TYR A 1 199 ? 6.034 -2.823 -28.950 1.00 82.56 199 TYR A CA 1
ATOM 1630 C C . TYR A 1 199 ? 5.938 -3.116 -30.449 1.00 82.56 199 TYR A C 1
ATOM 1632 O O . TYR A 1 199 ? 6.483 -2.387 -31.281 1.00 82.56 199 TYR A O 1
ATOM 1640 N N . ASP A 1 200 ? 5.234 -4.189 -30.787 1.00 81.81 200 ASP A N 1
ATOM 1641 C CA . ASP A 1 200 ? 4.874 -4.557 -32.148 1.00 81.81 200 ASP A CA 1
ATOM 1642 C C . ASP A 1 200 ? 3.397 -4.222 -32.381 1.00 81.81 200 ASP A C 1
ATOM 1644 O O . ASP A 1 200 ? 2.523 -4.776 -31.717 1.00 81.81 200 ASP A O 1
ATOM 1648 N N . TYR A 1 201 ? 3.139 -3.298 -33.309 1.00 78.69 201 TYR A N 1
ATOM 1649 C CA . TYR A 1 201 ? 1.806 -2.780 -33.650 1.00 78.69 201 TYR A CA 1
ATOM 1650 C C . TYR A 1 201 ? 1.217 -3.456 -34.905 1.00 78.69 201 TYR A C 1
ATOM 1652 O O . TYR A 1 201 ? 0.511 -2.834 -35.697 1.00 78.69 201 TYR A O 1
ATOM 1660 N N . GLY A 1 202 ? 1.549 -4.725 -35.142 1.00 70.25 202 GLY A N 1
ATOM 1661 C CA . GLY A 1 202 ? 1.075 -5.467 -36.310 1.00 70.25 202 GLY A CA 1
ATOM 1662 C C . GLY A 1 202 ? -0.372 -5.951 -36.160 1.00 70.25 202 GLY A C 1
ATOM 1663 O O . GLY A 1 202 ? -0.750 -6.475 -35.117 1.00 70.25 202 GLY A O 1
ATOM 1664 N N . LYS A 1 203 ? -1.174 -5.848 -37.230 1.00 63.16 203 LYS A N 1
ATOM 1665 C CA . LYS A 1 203 ? -2.520 -6.459 -37.339 1.00 63.16 203 LYS A CA 1
ATOM 1666 C C . LYS A 1 203 ? -3.487 -6.099 -36.189 1.00 63.16 203 LYS A C 1
ATOM 1668 O O . LYS A 1 203 ? -4.181 -6.973 -35.685 1.00 63.16 203 LYS A O 1
ATOM 1673 N N . GLN A 1 204 ? -3.520 -4.828 -35.774 1.00 61.56 204 GLN A N 1
ATOM 1674 C CA . GLN A 1 204 ? -4.401 -4.291 -34.713 1.00 61.56 204 GLN A CA 1
ATOM 1675 C C . GLN A 1 204 ? -4.189 -4.862 -33.295 1.00 61.56 204 GLN A C 1
ATOM 1677 O O . GLN A 1 204 ? -4.854 -4.413 -32.366 1.00 61.56 204 GLN A O 1
ATOM 1682 N N . ASN A 1 205 ? -3.225 -5.765 -33.093 1.00 65.00 205 ASN A N 1
ATOM 1683 C CA . ASN A 1 205 ? -2.884 -6.305 -31.779 1.00 65.00 205 ASN A CA 1
ATOM 1684 C C . ASN A 1 205 ? -1.549 -5.730 -31.303 1.00 65.00 205 ASN A C 1
ATOM 1686 O O . ASN A 1 205 ? -0.541 -5.799 -32.005 1.00 65.00 205 ASN A O 1
ATOM 1690 N N . ILE A 1 206 ? -1.537 -5.171 -30.093 1.00 70.19 206 ILE A N 1
ATOM 1691 C CA . ILE A 1 206 ? -0.322 -4.656 -29.459 1.00 70.19 206 ILE A CA 1
ATOM 1692 C C . ILE A 1 206 ? 0.309 -5.796 -28.668 1.00 70.19 206 ILE A C 1
ATOM 1694 O O . ILE A 1 206 ? -0.285 -6.290 -27.712 1.00 70.19 206 ILE A O 1
ATOM 1698 N N . ARG A 1 207 ? 1.529 -6.190 -29.035 1.00 77.06 207 ARG A N 1
ATOM 1699 C CA . ARG A 1 207 ? 2.300 -7.191 -28.284 1.00 77.06 207 ARG A CA 1
ATOM 1700 C C . ARG A 1 207 ? 3.712 -6.708 -28.001 1.00 77.06 207 ARG A C 1
ATO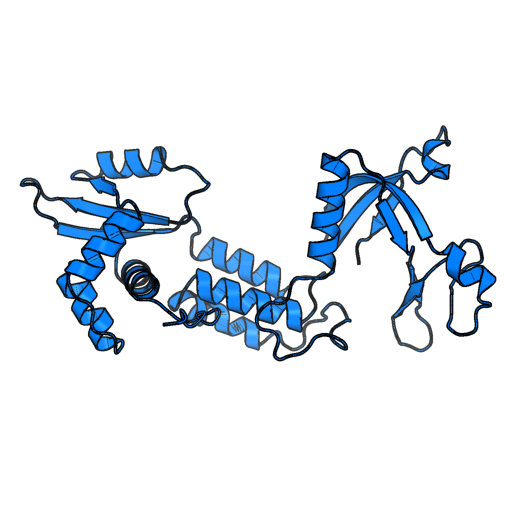M 1702 O O . ARG A 1 207 ? 4.300 -5.965 -28.786 1.00 77.06 207 ARG A O 1
ATOM 1709 N N . LEU A 1 208 ? 4.261 -7.140 -26.874 1.00 80.44 208 LEU A N 1
ATOM 1710 C CA . LEU A 1 208 ? 5.643 -6.873 -26.506 1.00 80.44 208 LEU A CA 1
ATOM 1711 C C . LEU A 1 208 ? 6.524 -8.001 -27.065 1.00 80.44 208 LEU A C 1
ATOM 1713 O O . LEU A 1 208 ? 6.340 -9.157 -26.694 1.00 80.44 208 LEU A O 1
ATOM 1717 N N . VAL A 1 209 ? 7.458 -7.678 -27.962 1.00 84.62 209 VAL A N 1
ATOM 1718 C CA . VAL A 1 209 ? 8.356 -8.666 -28.589 1.00 84.62 209 VAL A CA 1
ATOM 1719 C C . VAL A 1 209 ? 9.811 -8.406 -28.201 1.00 84.62 209 VAL A C 1
ATOM 1721 O O . VAL A 1 209 ? 10.211 -7.239 -28.142 1.00 84.62 209 VAL A O 1
ATOM 1724 N N . PRO A 1 210 ? 10.625 -9.446 -27.949 1.00 87.56 210 PRO A N 1
ATOM 1725 C CA . PRO A 1 210 ? 12.054 -9.269 -27.719 1.00 87.56 210 PRO A CA 1
ATOM 1726 C C . PRO A 1 210 ? 12.750 -8.612 -28.921 1.00 87.56 210 PRO A C 1
ATOM 1728 O O . PRO A 1 210 ? 12.344 -8.787 -30.072 1.00 87.56 210 PRO A O 1
ATOM 1731 N N . TYR A 1 211 ? 13.802 -7.845 -28.653 1.00 86.38 211 TYR A N 1
ATOM 1732 C CA . TYR A 1 211 ? 14.525 -7.049 -29.638 1.00 86.38 211 TYR A CA 1
ATOM 1733 C C . TYR A 1 211 ? 16.039 -7.236 -29.485 1.00 86.38 211 TYR A C 1
ATOM 1735 O O . TYR A 1 211 ? 16.648 -6.805 -28.501 1.00 86.38 211 TYR A O 1
ATOM 1743 N N . GLY A 1 212 ? 16.645 -7.890 -30.475 1.00 84.69 212 GLY A N 1
ATOM 1744 C CA . GLY A 1 212 ? 18.088 -8.121 -30.564 1.00 84.69 212 GLY A CA 1
ATOM 1745 C C . GLY A 1 212 ? 18.799 -7.065 -31.413 1.00 84.69 212 GLY A C 1
ATOM 1746 O O . GLY A 1 212 ? 18.182 -6.093 -31.851 1.00 84.69 212 GLY A O 1
ATOM 1747 N N . ARG A 1 213 ? 20.098 -7.239 -31.688 1.00 79.69 213 ARG A N 1
ATOM 1748 C CA . ARG A 1 213 ? 20.841 -6.348 -32.607 1.00 79.69 213 ARG A CA 1
ATOM 1749 C C . ARG A 1 213 ? 20.316 -6.433 -34.037 1.00 79.69 213 ARG A C 1
ATOM 1751 O O . ARG A 1 213 ? 20.380 -5.456 -34.771 1.00 79.69 213 ARG A O 1
ATOM 1758 N N . HIS A 1 214 ? 19.763 -7.585 -34.410 1.00 80.62 214 HIS A N 1
ATOM 1759 C CA . HIS A 1 214 ? 19.213 -7.847 -35.742 1.00 80.62 214 HIS A CA 1
ATOM 1760 C C . HIS A 1 214 ? 17.721 -7.499 -35.883 1.00 80.62 214 HIS A C 1
ATOM 1762 O O . HIS A 1 214 ? 17.116 -7.800 -36.908 1.00 80.62 214 HIS A O 1
ATOM 1768 N N . GLY A 1 215 ? 17.124 -6.853 -34.876 1.00 83.88 215 GLY A N 1
ATOM 1769 C CA . GLY A 1 215 ? 15.734 -6.403 -34.904 1.00 83.88 215 GLY A CA 1
ATOM 1770 C C . GLY A 1 215 ? 14.799 -7.220 -34.011 1.00 83.88 215 GLY A C 1
ATOM 1771 O O . GLY A 1 215 ? 15.211 -7.802 -33.004 1.00 83.88 215 GLY A O 1
ATOM 1772 N N . LYS A 1 216 ? 13.507 -7.223 -34.364 1.00 85.62 216 LYS A N 1
ATOM 1773 C CA . LYS A 1 216 ? 12.457 -7.947 -33.631 1.00 85.62 216 LYS A CA 1
ATOM 1774 C C . LYS A 1 216 ? 12.695 -9.454 -33.717 1.00 85.62 216 LYS A C 1
ATOM 1776 O O . LYS A 1 216 ? 12.882 -9.987 -34.808 1.00 85.62 216 LYS A O 1
ATOM 1781 N N . VAL A 1 217 ? 12.608 -10.134 -32.581 1.00 83.44 217 VAL A N 1
ATOM 1782 C CA . VAL A 1 217 ? 12.654 -11.595 -32.509 1.00 83.44 217 VAL A CA 1
ATOM 1783 C C . VAL A 1 217 ? 11.225 -12.126 -32.513 1.00 83.44 217 VAL A C 1
ATOM 1785 O O . VAL A 1 217 ? 10.463 -11.929 -31.568 1.00 83.44 217 VAL A O 1
ATOM 1788 N N . LEU A 1 218 ? 10.860 -12.765 -33.619 1.00 82.25 218 LEU A N 1
ATOM 1789 C CA . LEU A 1 218 ? 9.568 -13.398 -33.861 1.00 82.25 218 LEU A CA 1
ATOM 1790 C C . LEU A 1 218 ? 9.693 -14.924 -33.703 1.00 82.25 218 LEU A C 1
ATOM 1792 O O . LEU A 1 218 ? 10.810 -15.444 -33.691 1.00 82.25 218 LEU A O 1
ATOM 1796 N N . PRO A 1 219 ? 8.578 -15.674 -33.607 1.00 79.62 219 PRO A N 1
ATOM 1797 C CA . PRO A 1 219 ? 8.626 -17.137 -33.507 1.00 79.62 219 PRO A CA 1
ATOM 1798 C C . PRO A 1 219 ? 9.437 -17.809 -34.628 1.00 79.62 219 PRO A C 1
ATOM 1800 O O . PRO A 1 219 ? 10.111 -18.806 -34.390 1.00 79.62 219 PRO A O 1
ATOM 1803 N N . GLU A 1 220 ? 9.414 -17.215 -35.822 1.00 83.12 220 GLU A N 1
ATOM 1804 C CA . GLU A 1 220 ? 10.104 -17.675 -37.035 1.00 83.12 220 GLU A CA 1
ATOM 1805 C C . GLU A 1 220 ? 11.597 -17.286 -37.075 1.00 83.12 220 GLU A C 1
ATOM 1807 O O . GLU A 1 220 ? 12.333 -17.705 -37.967 1.00 83.12 220 GLU A O 1
ATOM 1812 N N . THR A 1 221 ? 12.071 -16.467 -36.128 1.00 80.75 221 THR A N 1
ATOM 1813 C CA . THR A 1 221 ? 13.463 -16.007 -36.087 1.00 80.75 221 THR A CA 1
ATOM 1814 C C . THR A 1 221 ? 14.410 -17.178 -35.778 1.00 80.75 221 THR A C 1
ATOM 1816 O O . THR A 1 221 ? 14.180 -17.891 -34.799 1.00 80.75 221 THR A O 1
ATOM 1819 N N . PRO A 1 222 ? 15.503 -17.366 -36.548 1.00 81.38 222 PRO A N 1
ATOM 1820 C CA . PRO A 1 222 ? 16.489 -18.417 -36.288 1.00 81.38 222 PRO A CA 1
ATOM 1821 C C . PRO A 1 222 ? 17.052 -18.376 -34.859 1.00 81.38 222 PRO A C 1
ATOM 1823 O O . PRO A 1 222 ? 17.352 -17.297 -34.349 1.00 81.38 222 PRO A O 1
ATOM 1826 N N . GLU A 1 223 ? 17.270 -19.547 -34.247 1.00 80.94 223 GLU A N 1
ATOM 1827 C CA . GLU A 1 223 ? 17.661 -19.688 -32.829 1.00 80.94 223 GLU A CA 1
ATOM 1828 C C . GLU A 1 223 ? 18.900 -18.863 -32.454 1.00 80.94 223 GLU A C 1
ATOM 1830 O O . GLU A 1 223 ? 18.916 -18.183 -31.431 1.00 80.94 223 GLU A O 1
ATOM 1835 N N . LYS A 1 224 ? 19.889 -18.803 -33.356 1.00 79.56 224 LYS A N 1
ATOM 1836 C CA . LYS A 1 224 ? 21.119 -18.007 -33.193 1.00 79.56 224 LYS A CA 1
ATOM 1837 C C . LYS A 1 224 ? 20.887 -16.510 -32.937 1.00 79.56 224 LYS A C 1
ATOM 1839 O O . LYS A 1 224 ? 21.775 -15.842 -32.423 1.00 79.56 224 LYS A O 1
ATOM 1844 N N . TYR A 1 225 ? 19.726 -15.967 -33.309 1.00 72.81 225 TYR A N 1
ATOM 1845 C CA . TYR A 1 225 ? 19.373 -14.561 -33.089 1.00 72.81 225 TYR A CA 1
ATOM 1846 C C . TYR A 1 225 ? 18.453 -14.352 -31.879 1.00 72.81 225 TYR A C 1
ATOM 1848 O O . TYR A 1 225 ? 18.205 -13.208 -31.499 1.00 72.81 225 TYR A O 1
ATOM 1856 N N . LYS A 1 226 ? 17.956 -15.428 -31.252 1.00 73.88 226 LYS A N 1
ATOM 1857 C CA . LYS A 1 226 ? 17.111 -15.340 -30.053 1.00 73.88 226 LYS A CA 1
ATOM 1858 C C . LYS A 1 226 ? 17.914 -15.017 -28.793 1.00 73.88 226 LYS A C 1
ATOM 1860 O O . LYS A 1 226 ? 17.383 -14.377 -27.894 1.00 73.88 226 LYS A O 1
ATOM 1865 N N . GLU A 1 227 ? 19.192 -15.392 -28.741 1.00 72.50 227 GLU A N 1
ATOM 1866 C CA . GLU A 1 227 ? 20.066 -15.136 -27.584 1.00 72.50 227 GLU A CA 1
ATOM 1867 C C . GLU A 1 227 ? 20.534 -13.670 -27.479 1.00 72.50 227 GLU A C 1
ATOM 1869 O O . GLU A 1 227 ? 20.857 -13.178 -26.397 1.00 72.50 227 GLU A O 1
ATOM 1874 N N . ASP A 1 228 ? 20.505 -12.927 -28.587 1.00 77.62 228 ASP A N 1
ATOM 1875 C CA . ASP A 1 228 ? 21.019 -11.552 -28.689 1.00 77.62 228 ASP A CA 1
ATOM 1876 C C . ASP A 1 228 ? 20.035 -10.474 -28.166 1.00 77.62 228 ASP A C 1
ATOM 1878 O O . ASP A 1 228 ? 20.222 -9.262 -28.310 1.00 77.62 228 ASP A O 1
ATOM 1882 N N . VAL A 1 229 ? 18.950 -10.899 -27.515 1.00 82.00 229 VAL A N 1
ATOM 1883 C CA . VAL A 1 229 ? 17.935 -10.010 -26.913 1.00 82.00 229 VAL A CA 1
ATOM 1884 C C . VAL A 1 229 ? 18.322 -9.528 -25.518 1.00 82.00 229 VAL A C 1
ATOM 1886 O O . VAL A 1 229 ? 17.732 -8.583 -24.989 1.00 82.00 229 VAL A O 1
ATOM 1889 N N . HIS A 1 230 ? 19.307 -10.178 -24.900 1.00 87.25 230 HIS A N 1
ATOM 1890 C CA . HIS A 1 230 ? 19.737 -9.851 -23.553 1.00 87.25 230 HIS A CA 1
ATOM 1891 C C . HIS A 1 230 ? 20.541 -8.548 -23.520 1.00 87.25 230 HIS A C 1
ATOM 1893 O O . HIS A 1 230 ? 21.379 -8.274 -24.381 1.00 87.25 230 HIS A O 1
ATOM 1899 N N . ARG A 1 231 ? 20.320 -7.745 -22.485 1.00 87.50 231 ARG A N 1
ATOM 1900 C CA . ARG A 1 231 ? 21.128 -6.574 -22.146 1.00 87.50 231 ARG A CA 1
ATOM 1901 C C . ARG A 1 231 ? 21.663 -6.735 -20.740 1.00 87.50 231 ARG A C 1
ATOM 1903 O O . ARG A 1 231 ? 20.947 -7.198 -19.854 1.00 87.50 231 ARG A O 1
ATOM 1910 N N . ILE A 1 232 ? 22.922 -6.352 -20.561 1.00 92.06 232 ILE A N 1
ATOM 1911 C CA . ILE A 1 232 ? 23.553 -6.215 -19.253 1.00 92.06 232 ILE A CA 1
ATOM 1912 C C . ILE A 1 232 ? 23.747 -4.725 -19.017 1.00 92.06 232 ILE A C 1
ATOM 1914 O O . ILE A 1 232 ? 24.380 -4.049 -19.827 1.00 92.06 232 ILE A O 1
ATOM 1918 N N . CYS A 1 233 ? 23.180 -4.225 -17.927 1.00 93.88 233 CYS A N 1
ATOM 1919 C CA . CYS A 1 233 ? 23.162 -2.806 -17.607 1.00 93.88 233 CYS A CA 1
ATOM 1920 C C . CYS A 1 233 ? 23.597 -2.593 -16.161 1.00 93.88 233 CYS A C 1
ATOM 1922 O O . CYS A 1 233 ? 23.198 -3.354 -15.278 1.00 93.88 233 CYS A O 1
ATOM 1924 N N . SER A 1 234 ? 24.364 -1.537 -15.920 1.00 95.38 234 SER A N 1
ATOM 1925 C CA . SER A 1 234 ? 24.548 -0.963 -14.590 1.00 95.38 234 SER A CA 1
ATOM 1926 C C . SER A 1 234 ? 23.354 -0.047 -14.305 1.00 95.38 234 SER A C 1
ATOM 1928 O O . SER A 1 234 ? 23.199 0.957 -15.007 1.00 95.38 234 SER A O 1
ATOM 1930 N N . PRO A 1 235 ? 22.450 -0.402 -13.374 1.00 96.50 235 PRO A N 1
ATOM 1931 C CA . PRO A 1 235 ? 21.327 0.455 -13.022 1.00 96.50 235 PRO A CA 1
ATOM 1932 C C . PRO A 1 235 ? 21.802 1.597 -12.115 1.00 96.50 235 PRO A C 1
ATOM 1934 O O . PRO A 1 235 ? 22.598 1.375 -11.204 1.00 96.50 235 PRO A O 1
ATOM 1937 N N . PHE A 1 236 ? 21.295 2.805 -12.347 1.00 95.12 236 PHE A N 1
ATOM 1938 C CA . PHE A 1 236 ? 21.610 3.991 -11.547 1.00 95.12 236 PHE A CA 1
ATOM 1939 C C . PHE A 1 236 ? 20.431 4.404 -10.670 1.00 95.12 236 PHE A C 1
ATOM 1941 O O . PHE A 1 236 ? 20.613 4.616 -9.475 1.00 95.12 236 PHE A O 1
ATOM 1948 N N . ASP A 1 237 ? 19.225 4.473 -11.242 1.00 95.94 237 ASP A N 1
ATOM 1949 C CA . ASP A 1 237 ? 18.017 4.859 -10.506 1.00 95.94 237 ASP A CA 1
ATOM 1950 C C . ASP A 1 237 ? 16.726 4.325 -11.160 1.00 95.94 237 ASP A C 1
ATOM 1952 O O . ASP A 1 237 ? 16.718 3.907 -12.323 1.00 95.94 237 ASP A O 1
ATOM 1956 N N . ILE A 1 238 ? 15.622 4.357 -10.408 1.00 96.81 238 ILE A N 1
ATOM 1957 C CA . ILE A 1 238 ? 14.257 4.125 -10.882 1.00 96.81 238 ILE A CA 1
ATOM 1958 C C . ILE A 1 238 ? 13.438 5.413 -10.773 1.00 96.81 238 ILE A C 1
ATOM 1960 O O . ILE A 1 238 ? 13.161 5.902 -9.680 1.00 96.81 238 ILE A O 1
ATOM 1964 N N . ILE A 1 239 ? 12.918 5.864 -11.909 1.00 95.56 239 ILE A N 1
ATOM 1965 C CA . ILE A 1 239 ? 12.074 7.050 -12.037 1.00 95.56 239 ILE A CA 1
ATOM 1966 C C . ILE A 1 239 ? 10.622 6.613 -12.248 1.00 95.56 239 ILE A C 1
ATOM 1968 O O . ILE A 1 239 ? 10.330 5.805 -13.133 1.00 95.56 239 ILE A O 1
ATOM 1972 N N . PHE A 1 240 ? 9.695 7.166 -11.465 1.00 92.38 240 PHE A N 1
ATOM 1973 C CA . PHE A 1 240 ? 8.258 7.038 -11.709 1.00 92.38 240 PHE A CA 1
ATOM 1974 C C . PHE A 1 240 ? 7.736 8.309 -12.375 1.00 92.38 240 PHE A C 1
ATOM 1976 O O . PHE A 1 240 ? 7.822 9.391 -11.803 1.00 92.38 240 PHE A O 1
ATOM 1983 N N . SER A 1 241 ? 7.199 8.188 -13.588 1.00 90.12 241 SER A N 1
ATOM 1984 C CA . SER A 1 241 ? 6.661 9.327 -14.333 1.00 90.12 241 SER A CA 1
ATOM 1985 C C . SER A 1 241 ? 5.438 8.925 -15.149 1.00 90.12 241 SER A C 1
ATOM 1987 O O . SER A 1 241 ? 5.438 7.905 -15.844 1.00 90.12 241 SER A O 1
ATOM 1989 N N . ASN A 1 242 ? 4.373 9.728 -15.048 1.00 86.31 242 ASN A N 1
ATOM 1990 C CA . ASN A 1 242 ? 3.095 9.532 -15.743 1.00 86.31 242 ASN A CA 1
ATOM 1991 C C . ASN A 1 242 ? 2.536 8.099 -15.605 1.00 86.31 242 ASN A C 1
ATOM 1993 O O . ASN A 1 242 ? 2.116 7.467 -16.582 1.00 86.31 242 ASN A O 1
ATOM 1997 N N . GLY A 1 243 ? 2.568 7.568 -14.380 1.00 84.00 243 GLY A N 1
ATOM 1998 C CA . GLY A 1 243 ? 2.042 6.242 -14.070 1.00 84.00 243 GLY A CA 1
ATOM 1999 C C . GLY A 1 243 ? 2.914 5.083 -14.548 1.00 84.00 243 GLY A C 1
ATOM 2000 O O . GLY A 1 243 ? 2.401 3.980 -14.652 1.00 84.00 243 GLY A O 1
ATOM 2001 N N . ARG A 1 244 ? 4.189 5.302 -14.900 1.00 88.75 244 ARG A N 1
ATOM 2002 C CA . ARG A 1 244 ? 5.093 4.262 -15.417 1.00 88.75 244 ARG A CA 1
ATOM 2003 C C . ARG A 1 244 ? 6.465 4.346 -14.767 1.00 88.75 244 ARG A C 1
ATOM 2005 O O . ARG A 1 244 ? 6.930 5.434 -14.437 1.00 88.75 244 ARG A O 1
ATOM 2012 N N . TYR A 1 245 ? 7.116 3.195 -14.639 1.00 94.25 245 TYR A N 1
ATOM 2013 C CA . TYR A 1 245 ? 8.485 3.104 -14.149 1.00 94.25 245 TYR A CA 1
ATOM 2014 C C . TYR A 1 245 ? 9.492 3.064 -15.292 1.00 94.25 245 TYR A C 1
ATOM 2016 O O . TYR A 1 245 ? 9.300 2.378 -16.300 1.00 94.25 245 TYR A O 1
ATOM 2024 N N . TYR A 1 246 ? 10.593 3.774 -15.087 1.00 95.44 246 TYR A N 1
ATOM 2025 C CA . TYR A 1 246 ? 11.743 3.794 -15.969 1.00 95.44 246 TYR A CA 1
ATOM 2026 C C . TYR A 1 246 ? 13.005 3.554 -15.155 1.00 95.44 246 TYR A C 1
ATOM 2028 O O . TYR A 1 246 ? 13.165 4.109 -14.073 1.00 95.44 246 TYR A O 1
ATOM 2036 N N . MET A 1 247 ? 13.907 2.746 -15.687 1.00 96.06 247 MET A N 1
ATOM 2037 C CA . MET A 1 247 ? 15.247 2.579 -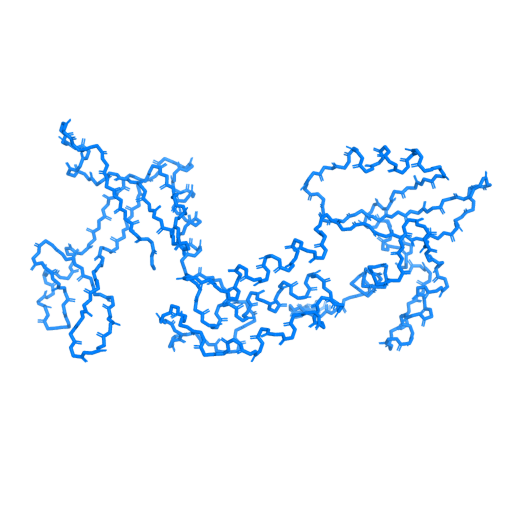15.161 1.00 96.06 247 MET A CA 1
ATOM 2038 C C . MET A 1 247 ? 16.208 3.481 -15.923 1.00 96.06 247 MET A C 1
ATOM 2040 O O . MET A 1 247 ? 16.322 3.381 -17.146 1.00 96.06 247 MET A O 1
ATOM 2044 N N . LEU A 1 248 ? 16.931 4.311 -15.182 1.00 95.81 248 LEU A N 1
ATOM 2045 C CA . LEU A 1 248 ? 18.127 4.980 -15.664 1.00 95.81 248 LEU A CA 1
ATOM 2046 C C . LEU A 1 248 ? 19.311 4.021 -15.510 1.00 95.81 248 LEU A C 1
ATOM 2048 O O . LEU A 1 248 ? 19.520 3.475 -14.427 1.00 95.81 248 LEU A O 1
ATOM 2052 N N . GLY A 1 249 ? 20.090 3.805 -16.565 1.00 94.75 249 GLY A N 1
ATOM 2053 C CA . GLY A 1 249 ? 21.279 2.959 -16.472 1.00 94.75 249 GLY A CA 1
ATOM 2054 C C . GLY A 1 249 ? 22.147 2.990 -17.720 1.00 94.75 249 GLY A C 1
ATOM 2055 O O . GLY A 1 249 ? 21.737 3.502 -18.760 1.00 94.75 249 GLY A O 1
ATOM 2056 N N . ALA A 1 250 ? 23.341 2.419 -17.629 1.00 93.81 250 ALA A N 1
ATOM 2057 C CA . ALA A 1 250 ? 24.271 2.310 -18.746 1.00 93.81 250 ALA A CA 1
ATOM 2058 C C . ALA A 1 250 ? 24.539 0.840 -19.090 1.00 93.81 250 ALA A C 1
ATOM 2060 O O . ALA A 1 250 ? 24.896 0.037 -18.226 1.00 93.81 250 ALA A O 1
ATOM 2061 N N . ASP A 1 251 ? 24.348 0.476 -20.360 1.00 90.44 251 ASP A N 1
ATOM 2062 C CA . ASP A 1 251 ? 24.881 -0.785 -20.882 1.00 90.44 251 ASP A CA 1
ATOM 2063 C C . ASP A 1 251 ? 26.381 -0.644 -21.183 1.00 90.44 251 ASP A C 1
ATOM 2065 O O . ASP A 1 251 ? 26.920 0.461 -21.187 1.00 90.44 251 ASP A O 1
ATOM 2069 N N . LEU A 1 252 ? 27.066 -1.760 -21.444 1.00 84.75 252 LEU A N 1
ATOM 2070 C CA . LEU A 1 252 ? 28.519 -1.768 -21.679 1.00 84.75 252 LEU A CA 1
ATOM 2071 C C . LEU A 1 252 ? 28.964 -0.841 -22.820 1.00 84.75 252 LEU A C 1
ATOM 2073 O O . LEU A 1 252 ? 30.081 -0.335 -22.796 1.00 84.75 252 LEU A O 1
ATOM 2077 N N . GLU A 1 253 ? 28.122 -0.651 -23.835 1.00 85.31 253 GLU A N 1
ATOM 2078 C CA . GLU A 1 253 ? 28.417 0.251 -24.949 1.00 85.31 253 GLU A CA 1
ATOM 2079 C C . GLU A 1 253 ? 28.290 1.713 -24.508 1.00 85.31 253 GLU A C 1
ATOM 2081 O O . GLU A 1 253 ? 29.158 2.523 -24.815 1.00 85.31 253 GLU A O 1
ATOM 2086 N N . THR A 1 254 ? 27.252 2.039 -23.737 1.00 86.81 254 THR A N 1
ATOM 2087 C CA . THR A 1 254 ? 27.011 3.381 -23.185 1.00 86.81 254 THR A CA 1
ATOM 2088 C C . THR A 1 254 ? 28.082 3.768 -22.170 1.00 86.81 254 THR A C 1
ATOM 2090 O O . THR A 1 254 ? 28.592 4.876 -22.227 1.00 86.81 254 THR A O 1
ATOM 2093 N N . GLU A 1 255 ? 28.501 2.842 -21.302 1.00 85.50 255 GLU A N 1
ATOM 2094 C CA . GLU A 1 255 ? 29.594 3.065 -20.340 1.00 85.50 255 GLU A CA 1
ATOM 2095 C C . GLU A 1 255 ? 30.912 3.477 -21.022 1.00 85.50 255 GLU A C 1
ATOM 2097 O O . GLU A 1 255 ? 31.743 4.139 -20.408 1.00 85.50 255 GLU A O 1
ATOM 2102 N N . ARG A 1 256 ? 31.121 3.081 -22.286 1.00 85.81 256 ARG A N 1
ATOM 2103 C CA . ARG A 1 256 ? 32.341 3.368 -23.059 1.00 85.81 256 ARG A CA 1
ATOM 2104 C C . ARG A 1 256 ? 32.256 4.652 -23.885 1.00 85.81 256 ARG A C 1
ATOM 2106 O O . ARG A 1 256 ? 33.262 5.048 -24.472 1.00 85.81 256 ARG A O 1
ATOM 2113 N N . ARG A 1 257 ? 31.080 5.275 -23.986 1.00 86.38 257 ARG A N 1
ATOM 2114 C CA . ARG A 1 257 ? 30.876 6.496 -24.774 1.00 86.38 257 ARG A CA 1
ATOM 2115 C C . ARG A 1 257 ? 31.259 7.735 -23.973 1.00 86.38 257 ARG A C 1
ATOM 2117 O O . ARG A 1 257 ? 31.028 7.814 -22.773 1.00 86.38 257 ARG A O 1
ATOM 2124 N N . THR A 1 258 ? 31.820 8.725 -24.662 1.00 80.12 258 THR A N 1
ATOM 2125 C CA . THR A 1 258 ? 32.199 10.017 -24.070 1.00 80.12 258 THR A CA 1
ATOM 2126 C C . THR A 1 258 ? 31.038 11.012 -24.025 1.00 80.12 258 THR A C 1
ATOM 2128 O O . THR A 1 258 ? 31.040 11.912 -23.191 1.00 80.12 258 THR A O 1
ATOM 2131 N N . ASP A 1 259 ? 30.045 10.849 -24.902 1.00 84.12 259 ASP A N 1
ATOM 2132 C CA . ASP A 1 259 ? 28.950 11.792 -25.150 1.00 84.12 259 ASP A CA 1
ATOM 2133 C C . ASP A 1 259 ? 27.622 11.401 -24.481 1.00 84.12 259 ASP A C 1
ATOM 2135 O O . ASP A 1 259 ? 26.871 12.269 -24.039 1.00 84.12 259 ASP A O 1
ATOM 2139 N N . LEU A 1 260 ? 27.328 10.102 -24.379 1.00 80.50 260 LEU A N 1
ATOM 2140 C CA . LEU A 1 260 ? 26.109 9.581 -23.759 1.00 80.50 260 LEU A CA 1
ATOM 2141 C C . LEU A 1 260 ? 26.457 8.670 -22.585 1.00 80.50 260 LEU A C 1
ATOM 2143 O O . LEU A 1 260 ? 26.924 7.554 -22.785 1.00 80.50 260 LEU A O 1
ATOM 2147 N N . GLN A 1 261 ? 26.159 9.125 -21.370 1.00 84.56 261 GLN A N 1
ATOM 2148 C CA . GLN A 1 261 ? 26.531 8.412 -20.144 1.00 84.56 261 GLN A CA 1
ATOM 2149 C C . GLN A 1 261 ? 25.443 7.463 -19.620 1.00 84.56 261 GLN A C 1
ATOM 2151 O O . GLN A 1 261 ? 25.704 6.657 -18.730 1.00 84.56 261 GLN A O 1
ATOM 2156 N N . TYR A 1 262 ? 24.217 7.534 -20.148 1.00 90.62 262 TYR A N 1
ATOM 2157 C CA . TYR A 1 262 ? 23.101 6.704 -19.692 1.00 90.62 262 TYR A CA 1
ATOM 2158 C C . TYR A 1 262 ? 22.013 6.534 -20.757 1.00 90.62 262 TYR A C 1
ATOM 2160 O O . TYR A 1 262 ? 21.916 7.284 -21.726 1.00 90.62 262 TYR A O 1
ATOM 2168 N N . LYS A 1 263 ? 21.151 5.543 -20.538 1.00 92.44 263 LYS A N 1
ATOM 2169 C CA . LYS A 1 263 ? 19.926 5.263 -21.286 1.00 92.44 263 LYS A CA 1
ATOM 2170 C C . LYS A 1 263 ? 18.753 5.137 -20.317 1.00 92.44 263 LYS A C 1
ATOM 2172 O O . LYS A 1 263 ? 18.927 4.826 -19.138 1.00 92.44 263 LYS A O 1
ATOM 2177 N N . LEU A 1 264 ? 17.553 5.366 -20.842 1.00 92.81 264 LEU A N 1
ATOM 2178 C CA . LEU A 1 264 ? 16.304 5.210 -20.107 1.00 92.81 264 LEU A CA 1
ATOM 2179 C C . LEU A 1 264 ? 15.541 3.992 -20.638 1.00 92.81 264 LEU A C 1
ATOM 2181 O O . LEU A 1 264 ? 15.206 3.928 -21.820 1.00 92.81 264 LEU A O 1
ATOM 2185 N N . TYR A 1 265 ? 15.243 3.039 -19.759 1.00 92.50 265 TYR A N 1
ATOM 2186 C CA . TYR A 1 265 ? 14.538 1.803 -20.094 1.00 92.50 265 TYR A CA 1
ATOM 2187 C C . TYR A 1 265 ? 13.184 1.772 -19.396 1.00 92.50 265 TYR A C 1
ATOM 2189 O O . TYR A 1 265 ? 13.118 1.860 -18.174 1.00 92.50 265 TYR A O 1
ATOM 2197 N N . ARG A 1 266 ? 12.087 1.621 -20.141 1.00 91.56 266 ARG A N 1
ATOM 2198 C CA . ARG A 1 266 ? 10.765 1.425 -19.528 1.00 91.56 266 ARG A CA 1
ATOM 2199 C C . ARG A 1 266 ? 10.682 0.027 -18.909 1.00 91.56 266 ARG A C 1
ATOM 2201 O O . ARG A 1 266 ? 10.977 -0.954 -19.584 1.00 91.56 266 ARG A O 1
ATOM 2208 N N . VAL A 1 267 ? 10.228 -0.050 -17.661 1.00 90.69 267 VAL A N 1
ATOM 2209 C CA . VAL A 1 267 ? 9.995 -1.310 -16.940 1.00 90.69 267 VAL A CA 1
ATOM 2210 C C . VAL A 1 267 ? 8.581 -1.816 -17.258 1.00 90.69 267 VAL A C 1
ATOM 2212 O O . VAL A 1 267 ? 7.630 -1.027 -17.219 1.00 90.69 267 VAL A O 1
ATOM 2215 N N . VAL A 1 268 ? 8.456 -3.096 -17.633 1.00 83.00 268 VAL A N 1
ATOM 2216 C CA . VAL A 1 268 ? 7.220 -3.740 -18.133 1.00 83.00 268 VAL A CA 1
ATOM 2217 C C . VAL A 1 268 ? 7.089 -5.204 -17.711 1.00 83.00 268 VAL A C 1
ATOM 2219 O O . VAL A 1 268 ? 8.090 -5.959 -17.694 1.00 83.00 268 VAL A O 1
#

Sequence (268 aa):
MARVEKRFGERNNDDIIRDILREYSSRENPISAKSIIDKAEKGGTEIGRTVIKGFLNRMKAEEYQTDEECDEIIKKCRGDEREIIFIKKGQNGRTIGYWMMEMLSESEWLFLMDSVINSKILTRKESDNLAKRITFLAGKRFSKLTQYRHRMENQPYFVGDDDIDGKAGYIESRVLKQVYLIRQAIKQGKKIKFNLCVYDYGKQNIRLVPYGRHGKVLPETPEKYKEDVHRICSPFDIIFSNGRYYMLGADLETERRTDLQYKLYRVV

Radius of gyration: 25.71 Å; chains: 1; bounding box: 56×48×77 Å

Foldseek 3Di:
DDPPPDPDPPDDPLLLLVQCQLVQHDPVRFAAPVSSQVVCVVVVDHDDPVSVVVSCVVLVAAEDADPVVVVVVVVPDDPPRQKHKYFYAYPVRDTPHIHMDGPADLVNLVVVLCCLLQFQQAAPLQSVLVNVVSDSSSHDVSCVVPPCSVVSPPPDHDPDCPPPDSPDNDDDRPLVVVQVVLVVCQVVQHKDKDFDWDWDCPPNDTDTFGAFPVGTDDPPDDPVGVVRRMFIWRWNDWDDDPNWIKTWTDTPVLVPDPPHNTDIGTGD

Secondary structure (DSSP, 8-state):
-------TT---HHHHHHHHHHHH--SSSPBPHHHHHHHHHHTT----HHHHHHHHHHTTPEEESSHHHHHHHHHH--TT-SEEEEEEE-TTS-EEEEEEEESS-HHHHHHHHHHHHT-SSS-HHHHHHHHHHHHHHH-HHHHHHTGGGGG-TTS-PPS--TTS-TT-S----HHHHHHHHHHHHHHTT--EEEE-EEEE-GGG--EEEEEETTEE--TTS-GGGTGGGEEEEEEEEEEEETTEEEEEEEEHHHHT-SS---EEEE--

pLDDT: mean 83.79, std 12.96, range [31.0, 97.69]